Protein AF-A0A6P2FUC0-F1 (afdb_monomer)

Mean predicted aligned error: 5.75 Å

Foldseek 3Di:
DDDDPVLLQDLVSLQVVQVVDVVLFVQLQVVCCPPLQPPPPDRRDGSVSSCVRQNSVLSVLLSLLLVLLVVFDADPVCVLLSVLSSQLLSQLLQLLVLLQVLADPQLHDPDNVLLSLLSRLQCSLLSNCNSVVDFLSPVVSVVCSVLVALQDLVDPRCLVSLLVSLVVCVVVVHDNLNSVLSNCSSVVVVCVVPHHSSSLSSNLSRVLSRCLSPVPPVVCCDPPNVVRRSSVSCVVVVHDSNVSGDHD

Radius of gyration: 17.75 Å; Cα contacts (8 Å, |Δi|>4): 316; chains: 1; bounding box: 45×43×41 Å

Solvent-accessible surface area (backbone atoms only — not comparable to full-atom values): 13490 Å² total; per-residue (Å²): 138,81,81,51,77,71,49,68,70,31,57,65,50,49,44,58,56,37,68,74,35,69,66,54,39,51,50,49,26,52,55,36,53,31,81,94,57,47,80,78,88,68,83,50,86,38,62,68,51,20,34,68,71,64,29,53,68,58,49,49,50,50,49,49,31,51,50,64,56,65,77,46,70,62,58,79,91,46,46,66,60,51,54,48,49,36,46,49,35,38,28,28,41,51,14,22,60,56,44,48,87,52,40,50,86,93,39,51,60,86,52,70,64,58,37,46,49,43,38,48,41,42,56,44,16,47,51,48,39,44,46,67,70,44,80,60,38,41,67,49,48,53,49,33,63,73,71,57,58,44,64,55,88,87,40,81,57,39,39,72,23,22,48,41,15,18,55,50,38,53,75,68,71,49,63,68,68,48,26,51,44,27,46,35,49,44,42,36,89,83,30,61,94,75,54,51,37,46,47,52,33,39,53,46,20,20,48,42,46,24,23,68,67,72,63,36,75,69,53,50,69,33,86,72,46,43,76,34,70,58,52,40,37,28,55,77,70,70,44,64,66,70,77,43,52,44,85,129

Sequence (248 aa):
MGLTSTERTNPRTFELLTLKDPAAVARLISLSNAAGYHRSGNSVKSVRDAVRVIGTRASYDALLAIFTLDLVTFPTHLQPLRNFLTRHIFSVLATARRIAPYASPEHVVADQTHLAFVAIVDKLGIALAMGRMHGATMPAMMAVASDSRHWLHGMPEFDEAFELSAQVARSWDMSEEVPQDLEHLARWAEHMPVMSSACHHVLAAEALLDAKKGMGNDALLEAPFRDWPVIQNLFTRGVDPMSLVADW

Nearest PDB structures (foldseek):
  5cwi-assembly1_A  TM=2.870E-01  e=2.560E+00  synthetic construct

Structure (mmCIF, N/CA/C/O backbone):
data_AF-A0A6P2FUC0-F1
#
_entry.id   AF-A0A6P2FUC0-F1
#
loop_
_atom_site.group_PDB
_atom_site.id
_atom_site.type_symbol
_atom_site.label_atom_id
_atom_site.label_alt_id
_atom_site.label_comp_id
_atom_site.label_asym_id
_atom_site.label_entity_id
_atom_site.label_seq_id
_atom_site.pdbx_PDB_ins_code
_atom_site.Cartn_x
_atom_site.Cartn_y
_atom_site.Cartn_z
_atom_site.occupancy
_atom_site.B_iso_or_equiv
_atom_site.auth_seq_id
_atom_site.auth_comp_id
_atom_site.auth_asym_id
_atom_site.auth_atom_id
_atom_site.pdbx_PDB_model_num
ATOM 1 N N . MET A 1 1 ? -26.814 -3.086 -11.108 1.00 42.62 1 MET A N 1
ATOM 2 C CA . MET A 1 1 ? -27.067 -2.222 -9.933 1.00 42.62 1 MET A CA 1
ATOM 3 C C . MET A 1 1 ? -25.852 -2.293 -9.030 1.00 42.62 1 MET A C 1
ATOM 5 O O . MET A 1 1 ? -25.499 -3.392 -8.621 1.00 42.62 1 MET A O 1
ATOM 9 N N . GLY A 1 2 ? -25.176 -1.167 -8.802 1.00 56.06 2 GLY A N 1
ATOM 10 C CA . GLY A 1 2 ? -24.046 -1.082 -7.873 1.00 56.06 2 GLY A CA 1
ATOM 11 C C . GLY A 1 2 ? -24.510 -0.752 -6.453 1.00 56.06 2 GLY A C 1
ATOM 12 O O . GLY A 1 2 ? -25.591 -0.199 -6.276 1.00 56.06 2 GLY A O 1
ATOM 13 N N . LEU A 1 3 ? -23.689 -1.085 -5.456 1.00 67.25 3 LEU A N 1
ATOM 14 C CA . LEU A 1 3 ? -23.920 -0.702 -4.060 1.00 67.25 3 LEU A CA 1
ATOM 15 C C . LEU A 1 3 ? -23.708 0.804 -3.876 1.00 67.25 3 LEU A C 1
ATOM 17 O O . LEU A 1 3 ? -22.730 1.358 -4.400 1.00 67.25 3 LEU A O 1
ATOM 21 N N . THR A 1 4 ? -24.569 1.435 -3.079 1.00 73.25 4 THR A N 1
ATOM 22 C CA . THR A 1 4 ? -24.396 2.820 -2.612 1.00 73.25 4 THR A CA 1
ATOM 23 C C . THR A 1 4 ? -23.192 2.945 -1.664 1.00 73.25 4 THR A C 1
ATOM 25 O O . THR A 1 4 ? -22.716 1.954 -1.107 1.00 73.25 4 THR A O 1
ATOM 28 N N . SER A 1 5 ? -22.677 4.160 -1.447 1.00 61.91 5 SER A N 1
ATOM 29 C CA . SER A 1 5 ? -21.542 4.407 -0.534 1.00 61.91 5 SER A CA 1
ATOM 30 C C . SER A 1 5 ? -21.831 3.967 0.911 1.00 61.91 5 SER A C 1
ATOM 32 O O . SER A 1 5 ? -20.969 3.391 1.579 1.00 61.91 5 SER A O 1
ATOM 34 N N . THR A 1 6 ? -23.067 4.156 1.379 1.00 71.12 6 THR A N 1
ATOM 35 C CA . THR A 1 6 ? -23.524 3.711 2.704 1.00 71.12 6 THR A CA 1
ATOM 36 C C . THR A 1 6 ? -23.594 2.186 2.803 1.00 71.12 6 THR A C 1
ATOM 38 O O . THR A 1 6 ? -23.213 1.609 3.818 1.00 71.12 6 THR A O 1
ATOM 41 N N . GLU A 1 7 ? -24.021 1.499 1.743 1.00 73.75 7 GLU A N 1
ATOM 42 C CA . GLU A 1 7 ? -24.052 0.032 1.726 1.00 73.75 7 GLU A CA 1
ATOM 43 C C . GLU A 1 7 ? -22.651 -0.582 1.667 1.00 73.75 7 GLU A C 1
ATOM 45 O O . GLU A 1 7 ? -22.428 -1.617 2.291 1.00 73.75 7 GLU A O 1
ATOM 50 N N . ARG A 1 8 ? -21.696 0.059 0.978 1.00 66.00 8 ARG A N 1
ATOM 51 C CA . ARG A 1 8 ? -20.292 -0.398 0.905 1.00 66.00 8 ARG A CA 1
ATOM 52 C C . ARG A 1 8 ? -19.586 -0.376 2.259 1.00 66.00 8 ARG A C 1
ATOM 54 O O . ARG A 1 8 ? -18.691 -1.180 2.493 1.00 66.00 8 ARG A O 1
ATOM 61 N N . THR A 1 9 ? -19.991 0.527 3.149 1.00 69.38 9 THR A N 1
ATOM 62 C CA . THR A 1 9 ? -19.411 0.661 4.494 1.00 69.38 9 THR A CA 1
ATOM 63 C C . THR A 1 9 ? -20.190 -0.108 5.564 1.00 69.38 9 THR A C 1
ATOM 65 O O . THR A 1 9 ? -19.712 -0.246 6.691 1.00 69.38 9 THR A O 1
ATOM 68 N N . ASN A 1 10 ? -21.359 -0.665 5.225 1.00 82.06 10 ASN A N 1
ATOM 69 C CA . ASN A 1 10 ? -22.181 -1.429 6.155 1.00 82.06 10 ASN A CA 1
ATOM 70 C C . ASN A 1 10 ? -21.531 -2.798 6.471 1.00 82.06 10 ASN A C 1
ATOM 72 O O . ASN A 1 10 ? -21.389 -3.632 5.569 1.00 82.06 10 ASN A O 1
ATOM 76 N N . PRO A 1 11 ? -21.208 -3.093 7.750 1.00 83.62 11 PRO A N 1
ATOM 77 C CA . PRO A 1 11 ? -20.612 -4.370 8.154 1.00 83.62 11 PRO A CA 1
ATOM 78 C C . PRO A 1 11 ? -21.428 -5.594 7.728 1.00 83.62 11 PRO A C 1
ATOM 80 O O . PRO A 1 11 ? -20.861 -6.633 7.393 1.00 83.62 11 PRO A O 1
ATOM 83 N N . ARG A 1 12 ? -22.761 -5.477 7.713 1.00 86.69 12 ARG A N 1
ATOM 84 C CA . ARG A 1 12 ? -23.658 -6.567 7.324 1.00 86.69 12 ARG A CA 1
ATOM 85 C C . ARG A 1 12 ? -23.606 -6.833 5.824 1.00 86.69 12 ARG A C 1
ATOM 87 O O . ARG A 1 12 ? -23.629 -7.993 5.423 1.00 86.69 12 ARG A O 1
ATOM 94 N N . THR A 1 13 ? -23.512 -5.788 5.006 1.00 86.00 13 THR A N 1
ATOM 95 C CA . THR A 1 13 ? -23.338 -5.931 3.555 1.00 86.00 13 THR A CA 1
ATOM 96 C C . THR A 1 13 ? -22.003 -6.597 3.247 1.00 86.00 13 THR A C 1
ATOM 98 O O . THR A 1 13 ? -21.975 -7.568 2.496 1.00 86.00 13 THR A O 1
ATOM 101 N N . PHE A 1 14 ? -20.916 -6.149 3.884 1.00 86.19 14 PHE A N 1
ATOM 102 C CA . PHE A 1 14 ? -19.601 -6.783 3.753 1.00 86.19 14 PHE A CA 1
ATOM 103 C C . PHE A 1 14 ? -19.627 -8.266 4.154 1.00 86.19 14 PHE A C 1
ATOM 105 O O . PHE A 1 14 ? -19.129 -9.110 3.409 1.00 86.19 14 PHE A O 1
ATOM 112 N N . GLU A 1 15 ? -20.254 -8.600 5.288 1.00 88.81 15 GLU A N 1
ATOM 113 C CA . GLU A 1 15 ? -20.426 -9.989 5.733 1.00 88.81 15 GLU A CA 1
ATOM 114 C C . GLU A 1 15 ? -21.144 -10.824 4.661 1.00 88.81 15 GLU A C 1
ATOM 116 O O . GLU A 1 15 ? -20.651 -11.878 4.266 1.00 88.81 15 GLU A O 1
ATOM 121 N N . LEU A 1 16 ? -22.277 -10.336 4.147 1.00 89.12 16 LEU A N 1
ATOM 122 C CA . LEU A 1 16 ? -23.072 -11.038 3.135 1.00 89.12 16 LEU A CA 1
ATOM 123 C C . LEU A 1 16 ? -22.335 -11.209 1.803 1.00 89.12 16 LEU A C 1
ATOM 125 O O . LEU A 1 16 ? -22.506 -12.238 1.155 1.00 89.12 16 LEU A O 1
ATOM 129 N N . LEU A 1 17 ? -21.533 -10.227 1.386 1.00 86.12 17 LEU A N 1
ATOM 130 C CA . LEU A 1 17 ? -20.704 -10.334 0.183 1.00 86.12 17 LEU A CA 1
ATOM 131 C C . LEU A 1 17 ? -19.581 -11.350 0.378 1.00 86.12 17 LEU A C 1
ATOM 133 O O . LEU A 1 17 ? -19.393 -12.209 -0.476 1.00 86.12 17 LEU A O 1
ATOM 137 N N . THR A 1 18 ? -18.895 -11.296 1.521 1.00 88.38 18 THR A N 1
ATOM 138 C CA . THR A 1 18 ? -17.807 -12.227 1.853 1.00 88.38 18 THR A CA 1
ATOM 139 C C . THR A 1 18 ? -18.314 -13.667 1.879 1.00 88.38 18 THR A C 1
ATOM 141 O O . THR A 1 18 ? -17.666 -14.554 1.342 1.00 88.38 18 THR A O 1
ATOM 144 N N . LEU A 1 19 ? -19.512 -13.907 2.426 1.00 91.25 19 LEU A N 1
ATOM 145 C CA . LEU A 1 19 ? -20.125 -15.240 2.478 1.00 91.25 19 LEU A CA 1
ATOM 146 C C . LEU A 1 19 ? -20.409 -15.862 1.098 1.00 91.25 19 LEU A C 1
ATOM 148 O O . LEU A 1 19 ? -20.621 -17.071 1.028 1.00 91.25 19 LEU A O 1
ATOM 152 N N . LYS A 1 20 ? -20.413 -15.076 0.012 1.00 89.38 20 LYS A N 1
ATOM 153 C CA . LYS A 1 20 ? -20.557 -15.602 -1.356 1.00 89.38 20 LYS A CA 1
ATOM 154 C C . LYS A 1 20 ? -19.275 -16.237 -1.896 1.00 89.38 20 LYS A C 1
ATOM 156 O O . LYS A 1 20 ? -19.346 -16.944 -2.896 1.00 89.38 20 LYS A O 1
ATOM 161 N N . ASP A 1 21 ? -18.138 -16.006 -1.246 1.00 87.38 21 ASP A N 1
ATOM 162 C CA . ASP A 1 21 ? -16.840 -16.553 -1.628 1.00 87.38 21 ASP A CA 1
ATOM 163 C C . ASP A 1 21 ? -16.231 -17.345 -0.451 1.00 87.38 21 ASP A C 1
ATOM 165 O O . ASP A 1 21 ? -15.685 -16.763 0.493 1.00 87.38 21 ASP A O 1
ATOM 169 N N . PRO A 1 22 ? -16.287 -18.690 -0.488 1.00 88.00 22 PRO A N 1
ATOM 170 C CA . PRO A 1 22 ? -15.714 -19.538 0.555 1.00 88.00 22 PRO A CA 1
ATOM 171 C C . PRO A 1 22 ? -14.214 -19.313 0.794 1.00 88.00 22 PRO A C 1
ATOM 173 O O . PRO A 1 22 ? -13.752 -19.467 1.928 1.00 88.00 22 PRO A O 1
ATOM 176 N N . ALA A 1 23 ? -13.450 -18.929 -0.235 1.00 85.44 23 ALA A N 1
ATOM 177 C CA . ALA A 1 23 ? -12.032 -18.623 -0.081 1.00 85.44 23 ALA A CA 1
ATOM 178 C C . ALA A 1 23 ? -11.846 -17.316 0.703 1.00 85.44 23 ALA A C 1
ATOM 180 O O . ALA A 1 23 ? -11.027 -17.274 1.626 1.00 85.44 23 ALA A O 1
ATOM 181 N N . ALA A 1 24 ? -12.650 -16.286 0.411 1.00 87.00 24 ALA A N 1
ATOM 182 C CA . ALA A 1 24 ? -12.690 -15.043 1.189 1.00 87.00 24 ALA A CA 1
ATOM 183 C C . ALA A 1 24 ? -12.987 -15.313 2.669 1.00 87.00 24 ALA A C 1
ATOM 185 O O . ALA A 1 24 ? -12.283 -14.821 3.553 1.00 87.00 24 ALA A O 1
ATOM 186 N N . VAL A 1 25 ? -14.002 -16.145 2.936 1.00 89.88 25 VAL A N 1
ATOM 187 C CA . VAL A 1 25 ? -14.393 -16.549 4.294 1.00 89.88 25 VAL A CA 1
ATOM 188 C C . VAL A 1 25 ? -13.226 -17.213 5.019 1.00 89.88 25 VAL A C 1
ATOM 190 O O . VAL A 1 25 ? -12.865 -16.787 6.118 1.00 89.88 25 VAL A O 1
ATOM 193 N N . ALA A 1 26 ? -12.615 -18.230 4.407 1.00 88.00 26 ALA A N 1
ATOM 194 C CA . ALA A 1 26 ? -11.514 -18.974 5.013 1.00 88.00 26 ALA A CA 1
ATOM 195 C C . ALA A 1 26 ? -10.309 -18.071 5.315 1.00 88.00 26 ALA A C 1
ATOM 197 O O . ALA A 1 26 ? -9.734 -18.149 6.402 1.00 88.00 26 ALA A O 1
ATOM 198 N N . ARG A 1 27 ? -9.961 -17.171 4.389 1.00 86.56 27 ARG A N 1
ATOM 199 C CA . ARG A 1 27 ? -8.851 -16.219 4.545 1.00 86.56 27 ARG A CA 1
ATOM 200 C C . ARG A 1 27 ? -9.106 -15.217 5.653 1.00 86.56 27 ARG A C 1
ATOM 202 O O . ARG A 1 27 ? -8.234 -15.008 6.489 1.00 86.56 27 ARG A O 1
ATOM 209 N N . LEU A 1 28 ? -10.302 -14.640 5.698 1.00 88.69 28 LEU A N 1
ATOM 210 C CA . LEU A 1 28 ? -10.652 -13.667 6.722 1.00 88.69 28 LEU A CA 1
ATOM 211 C C . LEU A 1 28 ? -10.670 -14.306 8.120 1.00 88.69 28 LEU A C 1
ATOM 213 O O . LEU A 1 28 ? -10.158 -13.721 9.077 1.00 88.69 28 LEU A O 1
ATOM 217 N N . ILE A 1 29 ? -11.192 -15.530 8.242 1.00 90.38 29 ILE A N 1
ATOM 218 C CA . ILE A 1 29 ? -11.143 -16.295 9.496 1.00 90.38 29 ILE A CA 1
ATOM 219 C C . ILE A 1 29 ? -9.694 -16.631 9.870 1.00 90.38 29 ILE A C 1
ATOM 221 O O . ILE A 1 29 ? -9.307 -16.450 11.025 1.00 90.38 29 ILE A O 1
ATOM 225 N N . SER A 1 30 ? -8.882 -17.094 8.917 1.00 86.94 30 SER A N 1
ATOM 226 C CA . SER A 1 30 ? -7.469 -17.415 9.149 1.00 86.94 30 SER A CA 1
ATOM 227 C C . SER A 1 30 ? -6.686 -16.192 9.626 1.00 86.94 30 SER A C 1
ATOM 229 O O . SER A 1 30 ? -6.005 -16.278 10.645 1.00 86.94 30 SER A O 1
ATOM 231 N N . LEU A 1 31 ? -6.860 -15.043 8.969 1.00 84.19 31 LEU A N 1
ATOM 232 C CA . LEU A 1 31 ? -6.244 -13.777 9.361 1.00 84.19 31 LEU A CA 1
ATOM 233 C C . LEU A 1 31 ? -6.669 -13.350 10.771 1.00 84.19 31 LEU A C 1
ATOM 235 O O . LEU A 1 31 ? -5.835 -12.949 11.574 1.00 84.19 31 LEU A O 1
ATOM 239 N N . SER A 1 32 ? -7.951 -13.496 11.106 1.00 86.31 32 SER A N 1
ATOM 240 C CA . SER A 1 32 ? -8.476 -13.128 12.432 1.00 86.31 32 SER A CA 1
ATOM 241 C C . SER A 1 32 ? -7.931 -13.986 13.569 1.00 86.31 32 SER A C 1
ATOM 243 O O . SER A 1 32 ? -7.908 -13.547 14.717 1.00 86.31 32 SER A O 1
ATOM 245 N N . ASN A 1 33 ? -7.508 -15.210 13.258 1.00 85.38 33 ASN A N 1
ATOM 246 C CA . ASN A 1 33 ? -6.853 -16.107 14.204 1.00 85.38 33 ASN A CA 1
ATOM 247 C C . ASN A 1 33 ? -5.319 -15.968 14.190 1.00 85.38 33 ASN A C 1
ATOM 249 O O . ASN A 1 33 ? -4.654 -16.627 14.986 1.00 85.38 33 ASN A O 1
ATOM 253 N N . ALA A 1 34 ? -4.739 -15.139 13.316 1.00 79.06 34 ALA A N 1
ATOM 254 C CA . ALA A 1 34 ? -3.304 -14.889 13.320 1.00 79.06 34 ALA A CA 1
ATOM 255 C C . ALA A 1 34 ? -2.888 -14.120 14.586 1.00 79.06 34 ALA A C 1
ATOM 257 O O . ALA A 1 34 ? -3.665 -13.337 15.142 1.00 79.06 34 ALA A O 1
ATOM 258 N N . ALA A 1 35 ? -1.638 -14.310 15.017 1.00 67.00 35 ALA A N 1
ATOM 259 C CA . ALA A 1 35 ? -1.110 -13.776 16.277 1.00 67.00 35 ALA A CA 1
ATOM 260 C C . ALA A 1 35 ? -1.293 -12.251 16.445 1.00 67.00 35 ALA A C 1
ATOM 262 O O . ALA A 1 35 ? -1.449 -11.770 17.565 1.00 67.00 35 ALA A O 1
ATOM 263 N N . GLY A 1 36 ? -1.340 -11.489 15.346 1.00 66.25 36 GLY A N 1
ATOM 264 C CA . GLY A 1 36 ? -1.565 -10.039 15.378 1.00 66.25 36 GLY A CA 1
ATOM 265 C C . GLY A 1 36 ? -2.977 -9.610 15.810 1.00 66.25 36 GLY A C 1
ATOM 266 O O . GLY A 1 36 ? -3.137 -8.523 16.368 1.00 66.25 36 GLY A O 1
ATOM 267 N N . TYR A 1 37 ? -3.991 -10.459 15.611 1.00 68.25 37 TYR A N 1
ATOM 268 C CA . TYR A 1 37 ? -5.401 -10.167 15.916 1.00 68.25 37 TYR A CA 1
ATOM 269 C C . TYR A 1 37 ? -5.976 -11.033 17.044 1.00 68.25 37 TYR A C 1
ATOM 271 O O . TYR A 1 37 ? -6.904 -10.621 17.747 1.00 68.25 37 TYR A O 1
ATOM 279 N N . HIS A 1 38 ? -5.418 -12.224 17.257 1.00 68.88 38 HIS A N 1
ATOM 280 C CA . HIS A 1 38 ? -5.919 -13.186 18.231 1.00 68.88 38 HIS A CA 1
ATOM 281 C C . HIS A 1 38 ? -5.401 -12.890 19.646 1.00 68.88 38 HIS A C 1
ATOM 283 O O . HIS A 1 38 ? -4.398 -13.436 20.090 1.00 68.88 38 HIS A O 1
ATOM 289 N N . ARG A 1 39 ? -6.084 -11.990 20.369 1.00 64.06 39 ARG A N 1
ATOM 290 C CA . ARG A 1 39 ? -5.731 -11.625 21.762 1.00 64.06 39 ARG A CA 1
ATOM 291 C C . ARG A 1 39 ? -6.633 -12.244 22.833 1.00 64.06 39 ARG A C 1
ATOM 293 O O . ARG A 1 39 ? -6.301 -12.192 24.010 1.00 64.06 39 ARG A O 1
ATOM 300 N N . SER A 1 40 ? -7.783 -12.800 22.450 1.00 64.75 40 SER A N 1
ATOM 301 C CA . SER A 1 40 ? -8.860 -13.174 23.382 1.00 64.75 40 SER A CA 1
ATOM 302 C C . SER A 1 40 ? -8.901 -14.659 23.764 1.00 64.75 40 SER A C 1
ATOM 304 O O . SER A 1 40 ? -9.810 -15.066 24.483 1.00 64.75 40 SER A O 1
AT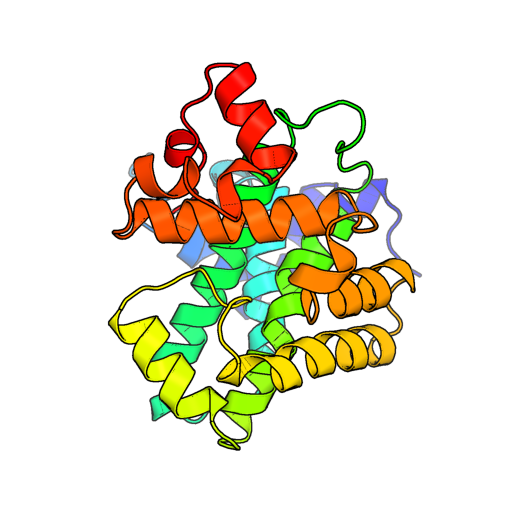OM 306 N N . GLY A 1 41 ? -7.975 -15.489 23.263 1.00 65.38 41 GLY A N 1
ATOM 307 C CA . GLY A 1 41 ? -7.940 -16.941 23.511 1.00 65.38 41 GLY A CA 1
ATOM 308 C C . GLY A 1 41 ? -9.069 -17.745 22.841 1.00 65.38 41 GLY A C 1
ATOM 309 O O . GLY A 1 41 ? -8.946 -18.955 22.671 1.00 65.38 41 GLY A O 1
ATOM 310 N N . ASN A 1 42 ? -10.138 -17.088 22.383 1.00 75.69 42 ASN A N 1
ATOM 311 C CA . ASN A 1 42 ? -11.263 -17.717 21.696 1.00 75.69 42 ASN A CA 1
ATOM 312 C C . ASN A 1 42 ? -11.035 -17.730 20.186 1.00 75.69 42 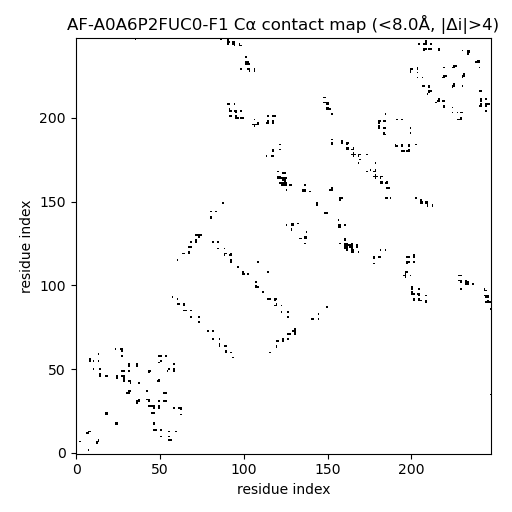ASN A C 1
ATOM 314 O O . ASN A 1 42 ? -10.873 -16.677 19.574 1.00 75.69 42 ASN A O 1
ATOM 318 N N . SER A 1 43 ? -11.011 -18.913 19.571 1.00 84.75 43 SER A N 1
ATOM 319 C CA . SER A 1 43 ? -10.854 -19.031 18.116 1.00 84.75 43 SER A CA 1
ATOM 320 C C . SER A 1 43 ? -12.044 -18.406 17.378 1.00 84.75 43 SER A C 1
ATOM 322 O O . SER A 1 43 ? -13.203 -18.704 17.677 1.00 84.75 43 SER A O 1
ATOM 324 N N . VAL A 1 44 ? -11.743 -17.548 16.403 1.00 89.19 44 VAL A N 1
ATOM 325 C CA . VAL A 1 44 ? -12.711 -16.930 15.492 1.00 89.19 44 VAL A CA 1
ATOM 326 C C . VAL A 1 44 ? -13.195 -17.987 14.501 1.00 89.19 44 VAL A C 1
ATOM 328 O O . VAL A 1 44 ? -12.377 -18.628 13.845 1.00 89.19 44 VAL A O 1
ATOM 331 N N . LYS A 1 45 ? -14.517 -18.174 14.377 1.00 91.69 45 LYS A N 1
ATOM 332 C CA . LYS A 1 45 ? -15.122 -19.232 13.536 1.00 91.69 45 LYS A CA 1
ATOM 333 C C . LYS A 1 45 ? -16.105 -18.723 12.484 1.00 91.69 45 LYS A C 1
ATOM 335 O O . LYS A 1 45 ? -16.639 -19.515 11.714 1.00 91.69 45 LYS A O 1
ATOM 340 N N . SER A 1 46 ? -16.376 -17.422 12.455 1.00 91.88 46 SER A N 1
ATOM 341 C CA . SER A 1 46 ? -17.341 -16.829 11.533 1.00 91.88 46 SER A CA 1
ATOM 342 C C . SER A 1 46 ? -16.839 -15.499 10.977 1.00 91.88 46 SER A C 1
ATOM 344 O O . SER A 1 46 ? -16.037 -14.815 11.613 1.00 91.88 46 SER A O 1
ATOM 346 N N . VAL A 1 47 ? -17.354 -15.104 9.807 1.00 90.12 47 VAL A N 1
ATOM 347 C CA . VAL A 1 47 ? -17.097 -13.779 9.211 1.00 90.12 47 VAL A CA 1
ATOM 348 C C . VAL A 1 47 ? -17.533 -12.664 10.160 1.00 90.12 47 VAL A C 1
ATOM 350 O O . VAL A 1 47 ? -16.845 -11.661 10.298 1.00 90.12 47 VAL A O 1
ATOM 353 N N . ARG A 1 48 ? -18.654 -12.848 10.864 1.00 90.81 48 ARG A N 1
ATOM 354 C CA . ARG A 1 48 ? -19.141 -11.878 11.846 1.00 90.81 48 ARG A CA 1
ATOM 355 C C . ARG A 1 48 ? -18.152 -11.680 12.992 1.00 90.81 48 ARG A C 1
ATOM 357 O O . ARG A 1 48 ? -17.896 -10.543 13.378 1.00 90.81 48 ARG A O 1
ATOM 364 N N . ASP A 1 49 ? -17.612 -12.766 13.534 1.00 89.69 49 ASP A N 1
ATOM 365 C CA . ASP A 1 49 ? -16.628 -12.695 14.617 1.00 89.69 49 ASP A CA 1
ATOM 366 C C . ASP A 1 49 ? -15.315 -12.088 14.118 1.00 89.69 49 ASP A C 1
ATOM 368 O O . ASP A 1 49 ? -14.746 -11.233 14.790 1.00 89.69 49 ASP A O 1
ATOM 372 N N . ALA A 1 50 ? -14.892 -12.441 12.903 1.00 89.00 50 ALA A N 1
ATOM 373 C CA . ALA A 1 50 ? -13.733 -11.845 12.247 1.00 89.00 50 ALA A CA 1
ATOM 374 C C . ALA A 1 50 ? -13.875 -10.324 12.093 1.00 89.00 50 ALA A C 1
ATOM 376 O O . ALA A 1 50 ? -13.009 -9.567 12.527 1.00 89.00 50 ALA A O 1
ATOM 377 N N . VAL A 1 51 ? -15.011 -9.861 11.566 1.00 88.62 51 VAL A N 1
ATOM 378 C CA . VAL A 1 51 ? -15.321 -8.431 11.416 1.00 88.62 51 VAL A CA 1
ATOM 379 C C . VAL A 1 51 ? -15.381 -7.719 12.768 1.00 88.62 51 VAL A C 1
ATOM 381 O O . VAL A 1 51 ? -14.999 -6.556 12.850 1.00 88.62 51 VAL A O 1
ATOM 384 N N . ARG A 1 52 ? -15.819 -8.386 13.842 1.00 86.88 52 ARG A N 1
ATOM 385 C CA . ARG A 1 52 ? -15.795 -7.814 15.201 1.00 86.88 52 ARG A CA 1
ATOM 386 C C . ARG A 1 52 ? -14.383 -7.682 15.767 1.00 86.88 52 ARG A C 1
ATOM 388 O O . ARG A 1 52 ? -14.121 -6.714 16.470 1.00 86.88 52 ARG A O 1
ATOM 395 N N . VAL A 1 53 ? -13.507 -8.645 15.487 1.00 85.75 53 VAL A N 1
ATOM 396 C CA . VAL A 1 53 ? -12.122 -8.659 15.984 1.00 85.75 53 VAL A CA 1
ATOM 397 C C . VAL A 1 53 ? -11.241 -7.683 15.204 1.00 85.75 53 VAL A C 1
ATOM 399 O O . VAL A 1 53 ? -10.517 -6.896 15.806 1.00 85.75 53 VAL A O 1
ATOM 402 N N . ILE A 1 54 ? -11.309 -7.723 13.873 1.00 82.75 54 ILE A N 1
ATOM 403 C CA . ILE A 1 54 ? -10.447 -6.935 12.981 1.00 82.75 54 ILE A CA 1
ATOM 404 C C . ILE A 1 54 ? -11.058 -5.559 12.666 1.00 82.75 54 ILE A C 1
ATOM 406 O O . ILE A 1 54 ? -10.341 -4.577 12.478 1.00 82.75 54 ILE A O 1
ATOM 410 N N . GLY A 1 55 ? -12.387 -5.478 12.584 1.00 84.38 55 GLY A N 1
ATOM 411 C CA . GLY A 1 55 ? -13.117 -4.349 12.010 1.00 84.38 55 GLY A CA 1
ATOM 412 C C . GLY A 1 55 ? -13.398 -4.538 10.515 1.00 84.38 55 GLY A C 1
ATOM 413 O O . GLY A 1 55 ? -12.579 -5.081 9.769 1.00 84.38 55 GLY A O 1
ATOM 414 N N . THR A 1 56 ? -14.553 -4.052 10.043 1.00 83.94 56 THR A N 1
ATOM 415 C CA . THR A 1 56 ? -15.003 -4.175 8.637 1.00 83.94 56 THR A CA 1
ATOM 416 C C . THR A 1 56 ? -13.976 -3.640 7.649 1.00 83.94 56 THR A C 1
ATOM 418 O O . THR A 1 56 ? -13.698 -4.249 6.624 1.00 83.94 56 THR A O 1
ATOM 421 N N . ARG A 1 57 ? -13.390 -2.488 7.974 1.00 81.00 57 ARG A N 1
ATOM 422 C CA . ARG A 1 57 ? -12.517 -1.752 7.070 1.00 81.00 57 ARG A CA 1
ATOM 423 C C . ARG A 1 57 ? -11.159 -2.435 6.872 1.00 81.00 57 ARG A C 1
ATOM 425 O O . ARG A 1 57 ? -10.726 -2.579 5.738 1.00 81.00 57 ARG A O 1
ATOM 432 N N . ALA A 1 58 ? -10.532 -2.916 7.944 1.00 78.94 58 ALA A N 1
ATOM 433 C CA . ALA A 1 58 ? -9.302 -3.703 7.837 1.00 78.94 58 ALA A CA 1
ATOM 434 C C . ALA A 1 58 ? -9.558 -5.096 7.229 1.00 78.94 58 ALA A C 1
ATOM 436 O O . ALA A 1 58 ? -8.722 -5.605 6.489 1.00 78.94 58 ALA A O 1
ATOM 437 N N . SER A 1 59 ? -10.743 -5.679 7.458 1.00 84.38 59 SER A N 1
ATOM 438 C CA . SER A 1 59 ? -11.161 -6.917 6.782 1.00 84.38 59 SER A CA 1
ATOM 439 C C . SER A 1 59 ? -11.259 -6.728 5.263 1.00 84.38 59 SER A C 1
ATOM 441 O O . SER A 1 59 ? -10.808 -7.581 4.503 1.00 84.38 59 SER A O 1
ATOM 443 N N . TYR A 1 60 ? -11.822 -5.601 4.821 1.00 83.62 60 TYR A N 1
ATOM 444 C CA . TYR A 1 60 ? -11.926 -5.249 3.406 1.00 83.62 60 TYR A CA 1
ATOM 445 C C . TYR A 1 60 ? -10.550 -5.058 2.759 1.00 83.62 60 TYR A C 1
ATOM 447 O O . TYR A 1 60 ? -10.287 -5.650 1.718 1.00 83.62 60 TYR A O 1
ATOM 455 N N . ASP A 1 61 ? -9.654 -4.309 3.405 1.00 81.06 61 ASP A N 1
ATOM 456 C CA . ASP A 1 61 ? -8.284 -4.103 2.918 1.00 81.06 61 ASP A CA 1
ATOM 457 C C . ASP A 1 61 ? -7.523 -5.414 2.742 1.00 81.06 61 ASP A C 1
ATOM 459 O O . ASP A 1 61 ? -6.875 -5.622 1.720 1.00 81.06 61 ASP A O 1
ATOM 463 N N . ALA A 1 62 ? -7.602 -6.299 3.740 1.00 79.69 62 ALA A N 1
ATOM 464 C CA . ALA A 1 62 ? -6.905 -7.573 3.701 1.00 79.69 62 ALA A CA 1
ATOM 465 C C . ALA A 1 62 ? -7.413 -8.448 2.554 1.00 79.69 62 ALA A C 1
ATOM 467 O O . ALA A 1 62 ? -6.619 -9.044 1.828 1.00 79.69 62 ALA A O 1
ATOM 468 N N . LEU A 1 63 ? -8.736 -8.502 2.364 1.00 84.31 63 LEU A N 1
ATOM 469 C CA . LEU A 1 63 ? -9.322 -9.227 1.243 1.00 84.31 63 LEU A CA 1
ATOM 470 C C . LEU A 1 63 ? -8.900 -8.619 -0.093 1.00 84.31 63 LEU A C 1
ATOM 472 O O . LEU A 1 63 ? -8.481 -9.372 -0.966 1.00 84.31 63 LEU A O 1
ATOM 476 N N . LEU A 1 64 ? -8.945 -7.292 -0.247 1.00 82.12 64 LEU A N 1
ATOM 477 C CA . LEU A 1 64 ? -8.480 -6.645 -1.473 1.00 82.12 64 LEU A CA 1
ATOM 478 C C . LEU A 1 64 ? -7.004 -6.950 -1.751 1.00 82.12 64 LEU A C 1
ATOM 480 O O . LEU A 1 64 ? -6.683 -7.356 -2.860 1.00 82.12 64 LEU A O 1
ATOM 484 N N . ALA A 1 65 ? -6.117 -6.829 -0.760 1.00 80.38 65 ALA A N 1
ATOM 485 C CA . ALA A 1 65 ? -4.695 -7.131 -0.931 1.00 80.38 65 ALA A CA 1
ATOM 486 C C . ALA A 1 65 ? -4.464 -8.586 -1.379 1.00 80.38 65 ALA A C 1
ATOM 488 O O . ALA A 1 65 ? -3.676 -8.840 -2.290 1.00 80.38 65 ALA A O 1
ATOM 489 N N . ILE A 1 66 ? -5.182 -9.546 -0.780 1.00 81.50 66 ILE A N 1
ATOM 490 C CA . ILE A 1 66 ? -5.078 -10.963 -1.154 1.00 81.50 66 ILE A CA 1
ATOM 491 C C . ILE A 1 66 ? -5.621 -11.204 -2.568 1.00 81.50 66 ILE A C 1
ATOM 493 O O . ILE A 1 66 ? -4.963 -11.873 -3.367 1.00 81.50 66 ILE A O 1
ATOM 497 N N . PHE A 1 67 ? -6.799 -10.661 -2.884 1.00 82.62 67 PHE A N 1
ATOM 498 C CA . PHE A 1 67 ? -7.443 -10.872 -4.179 1.00 82.62 67 PHE A CA 1
ATOM 499 C C . PHE A 1 67 ? -6.674 -10.239 -5.325 1.00 82.62 67 PHE A C 1
ATOM 501 O O . PHE A 1 67 ? -6.535 -10.869 -6.368 1.00 82.62 67 PHE A O 1
ATOM 508 N N . THR A 1 68 ? -6.118 -9.046 -5.125 1.00 82.81 68 THR A N 1
ATOM 509 C CA . THR A 1 68 ? -5.310 -8.372 -6.142 1.00 82.81 68 THR A CA 1
ATOM 510 C C . THR A 1 68 ? -4.154 -9.257 -6.613 1.00 82.81 68 THR A C 1
ATOM 512 O O . THR A 1 68 ? -3.897 -9.333 -7.812 1.00 82.81 68 THR A O 1
ATOM 515 N N . LEU A 1 69 ? -3.513 -10.012 -5.709 1.00 84.88 69 LEU A N 1
ATOM 516 C CA . LEU A 1 69 ? -2.442 -10.944 -6.086 1.00 84.88 69 LEU A CA 1
ATOM 517 C C . LEU A 1 69 ? -2.926 -12.336 -6.518 1.00 84.88 69 LEU A C 1
ATOM 519 O O . LEU A 1 69 ? -2.134 -13.086 -7.084 1.00 84.88 69 LEU A O 1
ATOM 523 N N . ASP A 1 70 ? -4.182 -12.716 -6.263 1.00 84.38 70 ASP A N 1
ATOM 524 C CA . ASP A 1 70 ? -4.781 -13.938 -6.835 1.00 84.38 70 ASP A CA 1
ATOM 525 C C . ASP A 1 70 ? -5.037 -13.807 -8.346 1.00 84.38 70 ASP A C 1
ATOM 527 O O . ASP A 1 70 ? -5.135 -14.818 -9.039 1.00 84.38 70 ASP A O 1
ATOM 531 N N . LEU A 1 71 ? -5.126 -12.579 -8.870 1.00 80.94 71 LEU A N 1
ATOM 532 C CA . LEU A 1 71 ? -5.307 -12.327 -10.306 1.00 80.94 71 LEU A CA 1
ATOM 533 C C . LEU A 1 71 ? -4.087 -12.740 -11.140 1.00 80.94 71 LEU A C 1
ATOM 535 O O . LEU A 1 71 ? -4.187 -12.888 -12.358 1.00 80.94 71 LEU A O 1
ATOM 539 N N . VAL A 1 72 ? -2.937 -12.936 -10.494 1.00 85.44 72 VAL A N 1
ATOM 540 C CA . VAL A 1 72 ? -1.690 -13.334 -11.140 1.00 85.44 72 VAL A CA 1
ATOM 541 C C . VAL A 1 72 ? -1.385 -14.787 -10.795 1.00 85.44 72 VAL A C 1
ATOM 543 O O . VAL A 1 72 ? -1.342 -15.182 -9.631 1.00 85.44 72 VAL A O 1
ATOM 546 N N . THR A 1 73 ? -1.143 -15.606 -11.818 1.00 86.38 73 THR A N 1
ATOM 547 C CA . THR A 1 73 ? -0.717 -16.994 -11.606 1.00 86.38 73 THR A CA 1
ATOM 548 C C . THR A 1 73 ? 0.766 -17.025 -11.252 1.00 86.38 73 THR A C 1
ATOM 550 O O . THR A 1 73 ? 1.605 -16.642 -12.063 1.00 86.38 73 THR A O 1
ATOM 553 N N . PHE A 1 74 ? 1.088 -17.512 -10.053 1.00 86.50 74 PHE A N 1
ATOM 554 C CA . PHE A 1 74 ? 2.465 -17.698 -9.600 1.00 86.50 74 PHE A CA 1
ATOM 555 C C . PHE A 1 74 ? 2.865 -19.178 -9.626 1.00 86.50 74 PHE A C 1
ATOM 557 O O . PHE A 1 74 ? 2.161 -20.005 -9.033 1.00 86.50 74 PHE A O 1
ATOM 564 N N . PRO A 1 75 ? 4.023 -19.526 -10.218 1.00 86.81 75 PRO A N 1
ATOM 565 C CA . PRO A 1 75 ? 4.648 -20.829 -10.024 1.00 86.81 75 PRO A CA 1
ATOM 566 C C . PRO A 1 75 ? 4.798 -21.177 -8.536 1.00 86.81 75 PRO A C 1
ATOM 568 O O . PRO A 1 75 ? 5.063 -20.303 -7.710 1.00 86.81 75 PRO A O 1
ATOM 571 N N . THR A 1 76 ? 4.692 -22.463 -8.181 1.00 88.31 76 THR A N 1
ATOM 572 C CA . THR A 1 76 ? 4.737 -22.925 -6.777 1.00 88.31 76 THR A CA 1
ATOM 573 C C . THR A 1 76 ? 5.979 -22.442 -6.024 1.00 88.31 76 THR A C 1
ATOM 575 O O . THR A 1 76 ? 5.887 -22.057 -4.862 1.00 88.31 76 THR A O 1
ATOM 578 N N . HIS A 1 77 ? 7.135 -22.402 -6.691 1.00 85.75 77 HIS A N 1
ATOM 579 C CA . HIS A 1 77 ? 8.391 -21.955 -6.088 1.00 85.75 77 HIS A CA 1
ATOM 580 C C . HIS A 1 77 ? 8.432 -20.441 -5.792 1.00 85.75 77 HIS A C 1
ATOM 582 O O . HIS A 1 77 ? 9.250 -20.015 -4.984 1.00 85.75 77 HIS A O 1
ATOM 588 N N . LEU A 1 78 ? 7.535 -19.638 -6.382 1.00 89.25 78 LEU A N 1
ATOM 589 C CA . LEU A 1 78 ? 7.410 -18.192 -6.135 1.00 89.25 78 LEU A CA 1
ATOM 590 C C . LEU A 1 78 ? 6.296 -17.839 -5.137 1.00 89.25 78 LEU A C 1
ATOM 592 O O . LEU A 1 78 ? 6.110 -16.667 -4.809 1.00 89.25 78 LEU A O 1
ATOM 596 N N . GLN A 1 79 ? 5.570 -18.827 -4.603 1.00 88.88 79 GLN A N 1
ATOM 597 C CA . GLN A 1 79 ? 4.539 -18.590 -3.584 1.00 88.88 79 GLN A CA 1
ATOM 598 C C . GLN A 1 79 ? 5.065 -17.855 -2.334 1.00 88.88 79 GLN A C 1
ATOM 600 O O . GLN A 1 79 ? 4.343 -17.000 -1.820 1.00 88.88 79 GLN A O 1
ATOM 605 N N . PRO A 1 80 ? 6.305 -18.088 -1.850 1.00 89.12 80 PRO A N 1
ATOM 606 C CA . PRO A 1 80 ? 6.861 -17.289 -0.758 1.00 89.12 80 PRO A CA 1
ATOM 607 C C . PRO A 1 80 ? 6.965 -15.793 -1.089 1.00 89.12 80 PRO A C 1
ATOM 609 O O . PRO A 1 80 ? 6.585 -14.973 -0.255 1.00 89.12 80 PRO A O 1
ATOM 612 N N . LEU A 1 81 ? 7.401 -15.435 -2.305 1.00 89.75 81 LEU A N 1
ATOM 613 C CA . LEU A 1 81 ? 7.496 -14.035 -2.747 1.00 89.75 81 LEU A CA 1
ATOM 614 C C . LEU A 1 81 ? 6.120 -13.398 -2.894 1.00 89.75 81 LEU A C 1
ATOM 616 O O . LEU A 1 81 ? 5.908 -12.280 -2.434 1.00 89.75 81 LEU A O 1
ATOM 620 N N . ARG A 1 82 ? 5.157 -14.132 -3.459 1.00 90.62 82 ARG A N 1
ATOM 621 C CA . ARG A 1 82 ? 3.760 -13.695 -3.500 1.00 90.62 82 ARG A CA 1
ATOM 622 C C . ARG A 1 82 ? 3.239 -13.393 -2.091 1.00 90.62 82 ARG A C 1
ATOM 624 O O . ARG A 1 82 ? 2.678 -12.330 -1.863 1.00 90.62 82 ARG A O 1
ATOM 631 N N . ASN A 1 83 ? 3.457 -14.298 -1.135 1.00 88.44 83 ASN A N 1
ATOM 632 C CA . ASN A 1 83 ? 3.018 -14.121 0.252 1.00 88.44 83 ASN A CA 1
ATOM 633 C C . ASN A 1 83 ? 3.727 -12.959 0.959 1.00 88.44 83 ASN A C 1
ATOM 635 O O . ASN A 1 83 ? 3.134 -12.322 1.832 1.00 88.44 83 ASN A O 1
ATOM 639 N N . PHE A 1 84 ? 4.993 -12.706 0.625 1.00 90.00 84 PHE A N 1
ATOM 640 C CA . PHE A 1 84 ? 5.712 -11.521 1.079 1.00 90.00 84 PHE A CA 1
ATOM 641 C C . PHE A 1 84 ? 5.066 -10.255 0.510 1.00 90.00 84 PHE A C 1
ATOM 643 O O . PHE A 1 84 ? 4.703 -9.371 1.280 1.00 90.00 84 PHE A O 1
ATOM 650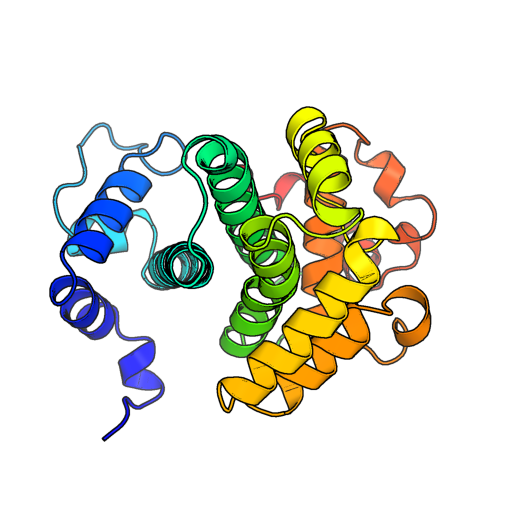 N N . LEU A 1 85 ? 4.826 -10.200 -0.804 1.00 91.31 85 LEU A N 1
ATOM 651 C CA . LEU A 1 85 ? 4.237 -9.032 -1.456 1.00 91.31 85 LEU A CA 1
ATOM 652 C C . LEU A 1 85 ? 2.813 -8.742 -0.957 1.00 91.31 85 LEU A C 1
ATOM 654 O O . LEU A 1 85 ? 2.489 -7.589 -0.692 1.00 91.31 85 LEU A O 1
ATOM 658 N N . THR A 1 86 ? 1.983 -9.771 -0.738 1.00 89.81 86 THR A N 1
ATOM 659 C CA . THR A 1 86 ? 0.649 -9.606 -0.128 1.00 89.81 86 THR A CA 1
ATOM 660 C C . THR A 1 86 ? 0.749 -8.934 1.239 1.00 89.81 86 THR A C 1
ATOM 662 O O . THR A 1 86 ? 0.011 -7.990 1.525 1.00 89.81 86 THR A O 1
ATOM 665 N N . ARG A 1 87 ? 1.657 -9.422 2.097 1.00 88.06 87 ARG A N 1
ATOM 666 C CA . ARG A 1 87 ? 1.872 -8.854 3.434 1.00 88.06 87 ARG A CA 1
ATOM 667 C C . ARG A 1 87 ? 2.396 -7.434 3.343 1.00 88.06 87 ARG A C 1
ATOM 669 O O . ARG A 1 87 ? 1.854 -6.566 4.009 1.00 88.06 87 ARG A O 1
ATOM 676 N N . HIS A 1 88 ? 3.363 -7.190 2.466 1.00 91.62 88 HIS A N 1
ATOM 677 C CA . HIS A 1 88 ? 3.908 -5.867 2.207 1.00 91.62 88 HIS A CA 1
ATOM 678 C C . HIS A 1 88 ? 2.806 -4.861 1.821 1.00 91.62 88 HIS A C 1
ATOM 680 O O . HIS A 1 88 ? 2.670 -3.836 2.485 1.00 91.62 88 HIS A O 1
ATOM 686 N N . ILE A 1 89 ? 1.962 -5.182 0.831 1.00 93.00 89 ILE A N 1
ATOM 687 C CA . ILE A 1 89 ? 0.828 -4.336 0.411 1.00 93.00 89 ILE A CA 1
ATOM 688 C C . ILE A 1 89 ? -0.094 -4.026 1.597 1.00 93.00 89 ILE A C 1
ATOM 690 O O . ILE A 1 89 ? -0.478 -2.875 1.824 1.00 93.00 89 ILE A O 1
ATOM 694 N N . PHE A 1 90 ? -0.439 -5.051 2.377 1.00 89.56 90 PHE A N 1
ATOM 695 C CA . PHE A 1 90 ? -1.313 -4.889 3.531 1.00 89.56 90 PHE A CA 1
ATOM 696 C C . PHE A 1 90 ? -0.678 -4.025 4.630 1.00 89.56 90 PHE A C 1
ATOM 698 O O . PHE A 1 90 ? -1.340 -3.129 5.159 1.00 89.56 90 PHE A O 1
ATOM 705 N N . SER A 1 91 ? 0.603 -4.240 4.943 1.00 90.75 91 SER A N 1
ATOM 706 C CA . SER A 1 91 ? 1.366 -3.435 5.900 1.00 90.75 91 SER A CA 1
ATOM 707 C C . SER A 1 91 ? 1.432 -1.972 5.475 1.00 90.75 91 SER A C 1
ATOM 709 O O . SER A 1 91 ? 1.222 -1.094 6.314 1.00 90.75 91 SER A O 1
ATOM 711 N N . VAL A 1 92 ? 1.676 -1.697 4.188 1.00 94.69 92 VAL A N 1
ATOM 712 C CA . VAL A 1 92 ? 1.725 -0.332 3.640 1.00 94.69 92 VAL A CA 1
ATOM 713 C C . VAL A 1 92 ? 0.373 0.351 3.810 1.00 94.69 92 VAL A C 1
ATOM 715 O O . VAL A 1 92 ? 0.306 1.419 4.413 1.00 94.69 92 VAL A O 1
ATOM 718 N N . LEU A 1 93 ? -0.723 -0.281 3.379 1.00 93.81 93 LEU A N 1
ATOM 719 C CA . LEU A 1 93 ? -2.060 0.302 3.516 1.00 93.81 93 LEU A CA 1
ATOM 720 C C . LEU A 1 93 ? -2.457 0.517 4.986 1.00 93.81 93 LEU A C 1
ATOM 722 O O . LEU A 1 93 ? -2.972 1.578 5.353 1.00 93.81 93 LEU A O 1
ATOM 726 N N . ALA A 1 94 ? -2.207 -0.469 5.846 1.00 90.25 94 ALA A N 1
ATOM 727 C CA . ALA A 1 94 ? -2.515 -0.364 7.267 1.00 90.25 94 ALA A CA 1
ATOM 728 C C . ALA A 1 94 ? -1.703 0.755 7.943 1.00 90.25 94 ALA A C 1
ATOM 730 O O . ALA A 1 94 ? -2.257 1.518 8.738 1.00 90.25 94 ALA A O 1
ATOM 731 N N . THR A 1 95 ? -0.422 0.890 7.597 1.00 94.06 95 THR A N 1
ATOM 732 C CA . THR A 1 95 ? 0.459 1.947 8.113 1.00 94.06 95 THR A CA 1
ATOM 733 C C . THR A 1 95 ? 0.039 3.320 7.581 1.00 94.06 95 THR A C 1
ATOM 735 O O . THR A 1 95 ? -0.183 4.229 8.378 1.00 94.06 95 THR A O 1
ATOM 738 N N . ALA A 1 96 ? -0.217 3.462 6.277 1.00 95.31 96 ALA A N 1
ATOM 739 C CA . ALA A 1 96 ? -0.704 4.702 5.660 1.00 95.31 96 ALA A CA 1
ATOM 740 C C . ALA A 1 96 ? -1.988 5.218 6.332 1.00 95.31 96 ALA A C 1
ATOM 742 O O . ALA A 1 96 ? -2.136 6.407 6.618 1.00 95.31 96 ALA A O 1
ATOM 743 N N . ARG A 1 97 ? -2.906 4.310 6.675 1.00 91.38 97 ARG A N 1
ATOM 744 C CA . ARG A 1 97 ? -4.141 4.656 7.395 1.00 91.38 97 ARG A CA 1
ATOM 745 C C . ARG A 1 97 ? -3.917 5.061 8.846 1.00 91.38 97 ARG A C 1
ATOM 747 O O . ARG A 1 97 ? -4.687 5.870 9.355 1.00 91.38 97 ARG A O 1
ATOM 754 N N . ARG A 1 98 ? -2.901 4.515 9.516 1.00 92.06 98 ARG A N 1
ATOM 755 C CA . ARG A 1 98 ? -2.511 4.937 10.872 1.00 92.06 98 ARG A CA 1
ATOM 756 C C . ARG A 1 98 ? -1.808 6.291 10.874 1.00 92.06 98 ARG A C 1
ATOM 758 O O . ARG A 1 98 ? -1.923 7.009 11.859 1.00 92.06 98 ARG A O 1
ATOM 765 N N . ILE A 1 99 ? -1.145 6.650 9.776 1.00 94.44 99 ILE A N 1
ATOM 766 C CA . ILE A 1 99 ? -0.539 7.970 9.570 1.00 94.44 99 ILE A CA 1
ATOM 767 C C . ILE A 1 99 ? -1.608 9.040 9.307 1.00 94.44 99 ILE A C 1
ATOM 769 O O . ILE A 1 99 ? -1.509 10.134 9.854 1.00 94.44 99 ILE A O 1
ATOM 773 N N . ALA A 1 100 ? -2.655 8.724 8.536 1.00 92.62 100 ALA A N 1
ATOM 774 C CA . ALA A 1 100 ? -3.645 9.698 8.054 1.00 92.62 100 ALA A CA 1
ATOM 775 C C . ALA A 1 100 ? -4.247 10.662 9.109 1.00 92.62 100 ALA A C 1
ATOM 777 O O . ALA A 1 100 ? -4.376 11.848 8.807 1.00 92.62 100 ALA A O 1
ATOM 778 N N . PRO A 1 101 ? -4.583 10.243 10.349 1.00 90.81 101 PRO A N 1
ATOM 779 C CA . PRO A 1 101 ? -5.073 11.157 11.392 1.00 90.81 101 PRO A CA 1
ATOM 780 C C . PRO A 1 101 ? -4.060 12.228 11.824 1.00 90.81 101 PRO A C 1
ATOM 782 O O . PRO A 1 101 ? -4.426 13.245 12.416 1.00 90.81 101 PRO A O 1
ATOM 785 N N . TYR A 1 102 ? -2.780 11.988 11.552 1.00 91.06 102 TYR A N 1
ATOM 786 C CA . TYR A 1 102 ? -1.669 12.857 11.903 1.00 91.06 102 TYR A CA 1
ATOM 787 C C . TYR A 1 102 ? -1.145 13.649 10.710 1.00 91.06 102 TYR A C 1
ATOM 789 O O . TYR A 1 102 ? -0.112 14.286 10.856 1.00 91.06 102 TYR A O 1
ATOM 797 N N . ALA A 1 103 ? -1.820 13.640 9.559 1.00 87.81 103 ALA A N 1
ATOM 798 C CA . ALA A 1 103 ? -1.452 14.480 8.426 1.00 87.81 103 ALA A CA 1
ATOM 799 C C . ALA A 1 103 ? -1.675 15.973 8.727 1.00 87.81 103 ALA A C 1
ATOM 801 O O . ALA A 1 103 ? -2.492 16.350 9.581 1.00 87.81 103 ALA A O 1
ATOM 802 N N . SER A 1 104 ? -0.935 16.837 8.036 1.00 89.69 104 SER A N 1
ATOM 803 C CA . SER A 1 104 ? -1.202 18.273 8.030 1.00 89.69 104 SER A CA 1
ATOM 804 C C . SER A 1 104 ? -2.438 18.584 7.166 1.00 89.69 104 SER A C 1
ATOM 806 O O . SER A 1 104 ? -2.837 17.735 6.364 1.00 89.69 104 SER A O 1
ATOM 808 N N . PRO A 1 105 ? -3.095 19.750 7.336 1.00 88.19 105 PRO A N 1
ATOM 809 C CA . PRO A 1 105 ? -4.324 20.092 6.610 1.00 88.19 105 PRO A CA 1
ATOM 810 C C . PRO A 1 105 ? -4.222 19.940 5.083 1.00 88.19 105 PRO A C 1
ATOM 812 O O . PRO A 1 105 ? -5.152 19.446 4.450 1.00 88.19 105 PRO A O 1
ATOM 815 N N . GLU A 1 106 ? -3.080 20.310 4.512 1.00 88.50 106 GLU A N 1
ATOM 816 C CA . GLU A 1 106 ? -2.754 20.208 3.087 1.00 88.50 106 GLU A CA 1
ATOM 817 C C . GLU A 1 106 ? -2.544 18.767 2.594 1.00 88.50 106 GLU A C 1
ATOM 819 O O . GLU A 1 106 ? -2.674 18.508 1.401 1.00 88.50 106 GLU A O 1
ATOM 824 N N . HIS A 1 107 ? -2.298 17.817 3.501 1.00 89.94 107 HIS A N 1
ATOM 825 C CA . HIS A 1 107 ? -2.087 16.404 3.180 1.00 89.94 107 HIS A CA 1
ATOM 826 C C . HIS A 1 107 ? -3.184 15.485 3.735 1.00 89.94 107 HIS A C 1
ATOM 828 O O . HIS A 1 107 ? -2.987 14.278 3.868 1.00 89.94 107 HIS A O 1
ATOM 834 N N . VAL A 1 108 ? -4.370 16.011 4.052 1.00 90.81 108 VAL A N 1
ATOM 835 C CA . VAL A 1 108 ? -5.493 15.168 4.486 1.00 90.81 108 VAL A CA 1
ATOM 836 C C . VAL A 1 108 ? -5.966 14.280 3.333 1.00 90.81 108 VAL A C 1
ATOM 838 O O . VAL A 1 108 ? -6.249 14.740 2.228 1.00 90.81 108 VAL A O 1
ATOM 841 N N . VAL A 1 109 ? -6.097 12.982 3.607 1.00 89.12 109 VAL A N 1
ATOM 842 C CA . VAL A 1 109 ? -6.688 12.016 2.674 1.00 89.12 109 VAL A CA 1
ATOM 843 C C . VAL A 1 109 ? -8.213 12.072 2.795 1.00 89.12 109 VAL A C 1
ATOM 845 O O . VAL A 1 109 ? -8.795 11.466 3.703 1.00 89.12 109 VAL A O 1
ATOM 848 N N . ALA A 1 110 ? -8.853 12.799 1.876 1.00 84.31 110 ALA A N 1
ATOM 849 C CA . ALA A 1 110 ? -10.304 12.991 1.850 1.00 84.31 110 ALA A CA 1
ATOM 850 C C . ALA A 1 110 ? -11.073 11.684 1.581 1.00 84.31 110 ALA A C 1
ATOM 852 O O . ALA A 1 110 ? -12.037 11.385 2.287 1.00 84.31 110 ALA A O 1
ATOM 853 N N . ASP A 1 111 ? -10.617 10.878 0.614 1.00 86.81 111 ASP A N 1
ATOM 854 C CA . ASP A 1 111 ? -11.181 9.557 0.333 1.00 86.81 111 ASP A CA 1
ATOM 855 C C . ASP A 1 111 ? -10.217 8.431 0.725 1.00 86.81 111 ASP A C 1
ATOM 857 O O . ASP A 1 111 ? -9.163 8.192 0.139 1.00 86.81 111 ASP A O 1
ATOM 861 N N . GLN A 1 112 ? -10.627 7.689 1.743 1.00 87.00 112 GLN A N 1
ATOM 862 C CA . GLN A 1 112 ? -9.900 6.545 2.273 1.00 87.00 112 GLN A CA 1
ATOM 863 C C . GLN A 1 112 ? -9.987 5.292 1.384 1.00 87.00 112 GLN A C 1
ATOM 865 O O . GLN A 1 112 ? -9.227 4.334 1.584 1.00 87.00 112 GLN A O 1
ATOM 870 N N . THR A 1 113 ? -10.936 5.283 0.448 1.00 85.31 113 THR A N 1
ATOM 871 C CA . THR A 1 113 ? -11.083 4.264 -0.593 1.00 85.31 113 THR A CA 1
ATOM 872 C C . THR A 1 113 ? -10.046 4.495 -1.681 1.00 85.31 113 THR A C 1
ATOM 874 O O . THR A 1 113 ? -9.329 3.558 -2.020 1.00 85.31 113 THR A O 1
ATOM 877 N N . HIS A 1 114 ? -9.899 5.741 -2.142 1.00 91.19 114 HIS A N 1
ATOM 878 C CA . HIS A 1 114 ? -8.830 6.156 -3.053 1.00 91.19 114 HIS A CA 1
ATOM 879 C C . HIS A 1 114 ? -7.443 5.753 -2.538 1.00 91.19 114 HIS A C 1
ATOM 881 O O . HIS A 1 114 ? -6.736 5.005 -3.208 1.00 91.19 114 HIS A O 1
ATOM 887 N N . LEU A 1 115 ? -7.109 6.098 -1.284 1.00 93.38 115 LEU A N 1
ATOM 888 C CA . LEU A 1 115 ? -5.850 5.667 -0.649 1.00 93.38 115 LEU A CA 1
ATOM 889 C C . LEU A 1 115 ? -5.656 4.143 -0.674 1.00 93.38 115 LEU A C 1
ATOM 891 O O . LEU A 1 115 ? -4.539 3.667 -0.854 1.00 93.38 115 LEU A O 1
ATOM 895 N N . ALA A 1 116 ? -6.727 3.371 -0.475 1.00 90.69 116 ALA A N 1
ATOM 896 C CA . ALA A 1 116 ? -6.636 1.916 -0.524 1.00 90.69 116 ALA A CA 1
ATOM 897 C C . ALA A 1 116 ? -6.342 1.401 -1.927 1.00 90.69 116 ALA A C 1
ATOM 899 O O . ALA A 1 116 ? -5.514 0.507 -2.069 1.00 90.69 116 ALA A O 1
ATOM 900 N N . PHE A 1 117 ? -6.986 1.962 -2.950 1.00 91.69 117 PHE A N 1
ATOM 901 C CA . PHE A 1 117 ? -6.712 1.575 -4.328 1.00 91.69 117 PHE A CA 1
ATOM 902 C C . PHE A 1 117 ? -5.290 1.932 -4.740 1.00 91.69 117 PHE A C 1
ATOM 904 O O . PHE A 1 117 ? -4.603 1.052 -5.248 1.00 91.69 117 PHE A O 1
ATOM 911 N N . VAL A 1 118 ? -4.818 3.143 -4.431 1.00 95.38 118 VAL A N 1
ATOM 912 C CA . VAL A 1 118 ? -3.424 3.532 -4.689 1.00 95.38 118 VAL A CA 1
ATOM 913 C C . VAL A 1 118 ? -2.472 2.555 -3.993 1.00 95.38 118 VAL A C 1
ATOM 915 O O . VAL A 1 118 ? -1.700 1.885 -4.664 1.00 95.38 118 VAL A O 1
ATOM 918 N N . ALA A 1 119 ? -2.593 2.349 -2.677 1.00 94.44 119 ALA A N 1
ATOM 919 C CA . ALA A 1 119 ? -1.680 1.473 -1.931 1.00 94.44 119 ALA A CA 1
ATOM 920 C C . ALA A 1 119 ? -1.665 0.007 -2.415 1.00 94.44 119 ALA A C 1
ATOM 922 O O . ALA A 1 119 ? -0.628 -0.654 -2.341 1.00 94.44 119 ALA A O 1
ATOM 923 N N . ILE A 1 120 ? -2.813 -0.515 -2.861 1.00 91.50 120 ILE A N 1
ATOM 924 C CA . ILE A 1 120 ? -2.963 -1.917 -3.277 1.00 91.50 120 ILE A CA 1
ATOM 925 C C . ILE A 1 120 ? -2.510 -2.132 -4.717 1.00 91.50 120 ILE A C 1
ATOM 927 O O . ILE A 1 120 ? -1.822 -3.113 -4.999 1.00 91.50 120 ILE A O 1
ATOM 931 N N . VAL A 1 121 ? -2.920 -1.250 -5.627 1.00 93.62 121 VAL A N 1
ATOM 932 C CA . VAL A 1 121 ? -2.650 -1.410 -7.059 1.00 93.62 121 VAL A CA 1
ATOM 933 C C . VAL A 1 121 ? -1.209 -1.042 -7.390 1.00 93.62 121 VAL A C 1
ATOM 935 O O . VAL A 1 121 ? -0.640 -1.627 -8.302 1.00 93.62 121 VAL A O 1
ATOM 938 N N . ASP A 1 122 ? -0.582 -0.174 -6.604 1.00 94.75 122 ASP A N 1
ATOM 939 C CA . ASP A 1 122 ? 0.793 0.278 -6.807 1.00 94.75 122 ASP A CA 1
ATOM 940 C C . ASP A 1 122 ? 1.822 -0.857 -6.968 1.00 94.75 122 ASP A C 1
ATOM 942 O O . ASP A 1 122 ? 2.680 -0.807 -7.845 1.00 94.75 122 ASP A O 1
ATOM 946 N N . LYS A 1 123 ? 1.664 -1.971 -6.244 1.00 92.31 123 LYS A N 1
ATOM 947 C CA . LYS A 1 123 ? 2.577 -3.127 -6.332 1.00 92.31 123 LYS A CA 1
ATOM 948 C C . LYS A 1 123 ? 2.109 -4.211 -7.310 1.00 92.31 123 LYS A C 1
ATOM 950 O O . LYS A 1 123 ? 2.740 -5.267 -7.424 1.00 92.31 123 LYS A O 1
ATOM 955 N N . LEU A 1 124 ? 0.993 -4.008 -8.007 1.00 90.81 124 LEU A N 1
ATOM 956 C CA . LEU A 1 124 ? 0.420 -5.031 -8.880 1.00 90.81 124 LEU A CA 1
ATOM 957 C C . LEU A 1 124 ? 1.288 -5.292 -10.114 1.00 90.81 124 LEU A C 1
ATOM 959 O O . LEU A 1 124 ? 1.426 -6.442 -10.533 1.00 90.81 124 LEU A O 1
ATOM 963 N N . GLY A 1 125 ? 1.921 -4.264 -10.673 1.00 90.88 125 GLY A N 1
ATOM 964 C CA . GLY A 1 125 ? 2.861 -4.449 -11.770 1.00 90.88 125 GLY A CA 1
ATOM 965 C C . GLY A 1 125 ? 4.095 -5.261 -11.362 1.00 90.88 125 GLY A C 1
ATOM 966 O O . GLY A 1 125 ? 4.530 -6.112 -12.138 1.00 90.88 125 GLY A O 1
ATOM 967 N N . ILE A 1 126 ? 4.572 -5.142 -10.113 1.00 91.31 126 ILE A N 1
ATOM 968 C CA . ILE A 1 126 ? 5.635 -6.013 -9.562 1.00 91.31 126 ILE A CA 1
ATOM 969 C C . ILE A 1 126 ? 5.159 -7.468 -9.537 1.00 91.31 126 ILE A C 1
ATOM 971 O O . ILE A 1 126 ? 5.870 -8.375 -9.977 1.00 91.31 126 ILE A O 1
ATOM 975 N N . ALA A 1 127 ? 3.929 -7.707 -9.075 1.00 91.38 127 ALA A N 1
ATOM 976 C CA . ALA A 1 127 ? 3.339 -9.042 -9.081 1.00 91.38 127 ALA A CA 1
ATOM 977 C C . ALA A 1 127 ? 3.249 -9.635 -10.496 1.00 91.38 127 ALA A C 1
ATOM 979 O O . ALA A 1 127 ? 3.617 -10.793 -10.701 1.00 91.38 127 ALA A O 1
ATOM 980 N N . LEU A 1 128 ? 2.810 -8.843 -11.479 1.00 90.06 128 LEU A N 1
ATOM 981 C CA . LEU A 1 128 ? 2.720 -9.256 -12.882 1.00 90.06 128 LEU A CA 1
ATOM 982 C C . LEU A 1 128 ? 4.093 -9.556 -13.494 1.00 90.06 128 LEU A C 1
ATOM 984 O O . LEU A 1 128 ? 4.241 -10.573 -14.179 1.00 90.06 128 LEU A O 1
ATOM 988 N N . ALA A 1 129 ? 5.093 -8.714 -13.228 1.00 87.88 129 ALA A N 1
ATOM 989 C CA . ALA A 1 129 ? 6.466 -8.912 -13.688 1.00 87.88 129 ALA A CA 1
ATOM 990 C C . ALA A 1 129 ? 7.061 -10.214 -13.126 1.00 87.88 129 ALA A C 1
ATOM 992 O O . ALA A 1 129 ? 7.607 -11.030 -13.875 1.00 87.88 129 ALA A O 1
ATOM 993 N N . MET A 1 130 ? 6.859 -10.472 -11.828 1.00 87.12 130 MET A N 1
ATOM 994 C CA . MET A 1 130 ? 7.263 -11.728 -11.191 1.00 87.12 130 MET A CA 1
ATOM 995 C C . MET A 1 130 ? 6.532 -12.949 -11.756 1.00 87.12 130 MET A C 1
ATOM 997 O O . MET A 1 130 ? 7.170 -13.964 -12.029 1.00 87.12 130 MET A O 1
ATOM 1001 N N . GLY A 1 131 ? 5.209 -12.873 -11.941 1.00 82.62 131 GLY A N 1
ATOM 1002 C CA . GLY A 1 131 ? 4.407 -13.986 -12.464 1.00 82.62 131 GLY A CA 1
ATOM 1003 C C . GLY A 1 131 ? 4.813 -14.398 -13.882 1.00 82.62 131 GLY A C 1
ATOM 1004 O O . GLY A 1 131 ? 4.751 -15.576 -14.231 1.00 82.62 131 GLY A O 1
ATOM 1005 N N . ARG A 1 132 ? 5.294 -13.440 -14.683 1.00 82.62 132 ARG A N 1
ATOM 1006 C CA . ARG A 1 132 ? 5.856 -13.689 -16.020 1.00 82.62 132 ARG A CA 1
ATOM 1007 C C . ARG A 1 132 ? 7.330 -14.105 -15.999 1.00 82.62 132 ARG A C 1
ATOM 1009 O O . ARG A 1 132 ? 7.835 -14.511 -17.037 1.00 82.62 132 ARG A O 1
ATOM 1016 N N . MET A 1 133 ? 7.999 -14.047 -14.844 1.00 71.62 133 MET A N 1
ATOM 1017 C CA . MET A 1 133 ? 9.427 -14.351 -14.667 1.00 71.62 133 MET A CA 1
ATOM 1018 C C . MET A 1 133 ? 10.336 -13.559 -15.625 1.00 71.62 133 MET A C 1
ATOM 1020 O O . MET A 1 133 ? 11.292 -14.103 -16.177 1.00 71.62 133 MET A O 1
ATOM 1024 N N . HIS A 1 134 ? 10.028 -12.282 -15.859 1.00 66.56 134 HIS A N 1
ATOM 1025 C CA . HIS A 1 134 ? 10.763 -11.432 -16.799 1.00 66.56 134 HIS A CA 1
ATOM 1026 C C . HIS A 1 134 ? 11.577 -10.343 -16.081 1.00 66.56 134 HIS A C 1
ATOM 1028 O O . HIS A 1 134 ? 11.155 -9.818 -15.053 1.00 66.56 134 HIS A O 1
ATOM 1034 N N . GLY A 1 135 ? 12.716 -9.970 -16.677 1.00 78.19 135 GLY A N 1
ATOM 1035 C CA . GLY A 1 135 ? 13.484 -8.774 -16.314 1.00 78.19 135 GLY A CA 1
ATOM 1036 C C . GLY A 1 135 ? 14.260 -8.848 -14.991 1.00 78.19 135 GLY A C 1
ATOM 1037 O O . GLY A 1 135 ? 14.399 -9.906 -14.374 1.00 78.19 135 GLY A O 1
ATOM 1038 N N . ALA A 1 136 ? 14.784 -7.694 -14.565 1.00 84.31 136 ALA A N 1
ATOM 1039 C CA . ALA A 1 136 ? 15.556 -7.537 -13.326 1.00 84.31 136 ALA A CA 1
ATOM 1040 C C . ALA A 1 136 ? 14.691 -7.605 -12.049 1.00 84.31 136 ALA A C 1
ATOM 1042 O O . ALA A 1 136 ? 15.211 -7.835 -10.957 1.00 84.31 136 ALA A O 1
ATOM 1043 N N . THR A 1 137 ? 13.367 -7.478 -12.187 1.00 86.75 137 THR A N 1
ATOM 1044 C CA . THR A 1 137 ? 12.405 -7.443 -11.077 1.00 86.75 137 THR A CA 1
ATOM 1045 C C . THR A 1 137 ? 12.415 -8.713 -10.227 1.00 86.75 137 THR A C 1
ATOM 1047 O O . THR A 1 137 ? 12.299 -8.626 -9.008 1.00 86.75 137 THR A O 1
ATOM 1050 N N . MET A 1 138 ? 12.569 -9.904 -10.822 1.00 87.75 138 MET A N 1
ATOM 1051 C CA . MET A 1 138 ? 12.517 -11.155 -10.049 1.00 87.75 138 MET A CA 1
ATOM 1052 C C . MET A 1 138 ? 13.731 -11.300 -9.107 1.00 87.75 138 MET A C 1
ATOM 1054 O O . MET A 1 138 ? 13.511 -11.412 -7.897 1.00 87.75 138 MET A O 1
ATOM 1058 N N . PRO A 1 139 ? 14.995 -11.227 -9.585 1.00 87.75 139 PRO A N 1
ATOM 1059 C CA . PRO A 1 139 ? 16.153 -11.240 -8.689 1.00 87.75 139 PRO A CA 1
ATOM 1060 C C . PRO A 1 139 ? 16.117 -10.126 -7.634 1.00 87.75 139 PRO A C 1
ATOM 1062 O O . PRO A 1 139 ? 16.422 -10.384 -6.469 1.00 87.75 139 PRO A O 1
ATOM 1065 N N . ALA A 1 140 ? 15.690 -8.915 -8.011 1.00 88.62 140 ALA A N 1
ATOM 1066 C CA . ALA A 1 140 ? 15.553 -7.798 -7.079 1.00 88.62 140 ALA A CA 1
ATOM 1067 C C . ALA A 1 140 ? 14.523 -8.092 -5.979 1.00 88.62 140 ALA A C 1
ATOM 1069 O O . ALA A 1 140 ? 14.790 -7.862 -4.800 1.00 88.62 140 ALA A O 1
ATOM 1070 N N . MET A 1 141 ? 13.375 -8.676 -6.334 1.00 90.62 141 MET A N 1
ATOM 1071 C CA . MET A 1 141 ? 12.350 -9.031 -5.356 1.00 90.62 141 MET A CA 1
ATOM 1072 C C . MET A 1 141 ? 12.795 -10.163 -4.422 1.00 90.62 141 MET A C 1
ATOM 1074 O O . MET A 1 141 ? 12.444 -10.160 -3.243 1.00 90.62 141 MET A O 1
ATOM 1078 N N . MET A 1 142 ? 13.595 -11.117 -4.910 1.00 88.94 142 MET A N 1
ATOM 1079 C CA . MET A 1 142 ? 14.213 -12.126 -4.042 1.00 88.94 142 MET A CA 1
ATOM 1080 C C . MET A 1 142 ? 15.135 -11.490 -3.000 1.00 88.94 142 MET A C 1
ATOM 1082 O O . MET A 1 142 ? 15.060 -11.863 -1.829 1.00 88.94 142 MET A O 1
ATOM 1086 N N . ALA A 1 143 ? 15.964 -10.523 -3.406 1.00 89.69 143 ALA A N 1
ATOM 1087 C CA . ALA A 1 143 ? 16.836 -9.791 -2.491 1.00 89.69 143 ALA A CA 1
ATOM 1088 C C . ALA A 1 143 ? 16.021 -8.988 -1.464 1.00 89.69 143 ALA A C 1
ATOM 1090 O O . ALA A 1 143 ? 16.218 -9.149 -0.264 1.00 89.69 143 ALA A O 1
ATOM 1091 N N . VAL A 1 144 ? 15.021 -8.226 -1.918 1.00 90.00 144 VAL A N 1
ATOM 1092 C CA . VAL A 1 144 ? 14.094 -7.477 -1.050 1.00 90.00 144 VAL A CA 1
ATOM 1093 C C . VAL A 1 144 ? 13.417 -8.377 -0.021 1.00 90.00 144 VAL A C 1
ATOM 1095 O O . VAL A 1 144 ? 13.371 -8.031 1.157 1.00 90.00 144 VAL A O 1
ATOM 1098 N N . ALA A 1 145 ? 12.899 -9.531 -0.444 1.00 87.31 145 ALA A N 1
ATOM 1099 C CA . ALA A 1 145 ? 12.226 -10.459 0.457 1.00 87.31 145 ALA A CA 1
ATOM 1100 C C . ALA A 1 145 ? 13.196 -11.101 1.462 1.00 87.31 145 ALA A C 1
ATOM 1102 O O . ALA A 1 145 ? 12.826 -11.299 2.618 1.00 87.31 145 ALA A O 1
ATOM 1103 N N . SER A 1 146 ? 14.426 -11.408 1.036 1.00 88.56 146 SER A N 1
ATOM 1104 C CA . SER A 1 146 ? 15.488 -11.919 1.912 1.00 88.56 146 SER A CA 1
ATOM 1105 C C . SER A 1 146 ? 15.872 -10.896 2.980 1.00 88.56 146 SER A C 1
ATOM 1107 O O . SER A 1 146 ? 15.941 -11.225 4.163 1.00 88.56 146 SER A O 1
ATOM 1109 N N . ASP A 1 147 ? 16.046 -9.643 2.569 1.00 88.06 147 ASP A N 1
ATOM 1110 C CA . ASP A 1 147 ? 16.469 -8.543 3.437 1.00 88.06 147 ASP A CA 1
ATOM 1111 C C . ASP A 1 147 ? 15.295 -7.921 4.209 1.00 88.06 147 ASP A C 1
ATOM 1113 O O . ASP A 1 147 ? 15.484 -7.024 5.026 1.00 88.06 147 ASP A O 1
ATOM 1117 N N . SER A 1 148 ? 14.070 -8.405 3.968 1.00 85.19 148 SER A N 1
ATOM 1118 C CA . SER A 1 148 ? 12.825 -7.868 4.529 1.00 85.19 148 SER A CA 1
ATOM 1119 C C . SER A 1 148 ? 12.653 -6.362 4.295 1.00 85.19 148 SER A C 1
ATOM 1121 O O . SER A 1 148 ? 12.159 -5.653 5.172 1.00 85.19 148 SER A O 1
ATOM 1123 N N . ARG A 1 149 ? 13.053 -5.872 3.114 1.00 88.69 149 ARG A N 1
ATOM 1124 C CA . ARG A 1 149 ? 12.905 -4.458 2.750 1.00 88.69 149 ARG A CA 1
ATOM 1125 C C . ARG A 1 149 ? 11.475 -4.113 2.356 1.00 88.69 149 ARG A C 1
ATOM 1127 O O . ARG A 1 149 ? 10.756 -4.914 1.761 1.00 88.69 149 ARG A O 1
ATOM 1134 N N . HIS A 1 150 ? 11.081 -2.887 2.657 1.00 90.38 150 HIS A N 1
ATOM 1135 C CA . HIS A 1 150 ? 9.784 -2.312 2.327 1.00 90.38 150 HIS A CA 1
ATOM 1136 C C . HIS A 1 150 ? 9.890 -1.043 1.479 1.00 90.38 150 HIS A C 1
ATOM 1138 O O . HIS A 1 150 ? 8.894 -0.644 0.889 1.00 90.38 150 HIS A O 1
ATOM 1144 N N . TRP A 1 151 ? 11.060 -0.420 1.369 1.00 90.69 151 TRP A N 1
ATOM 1145 C CA . TRP A 1 151 ? 11.238 0.701 0.452 1.00 90.69 151 TRP A CA 1
ATOM 1146 C C . TRP A 1 151 ? 11.526 0.191 -0.966 1.00 90.69 151 TRP A C 1
ATOM 1148 O O .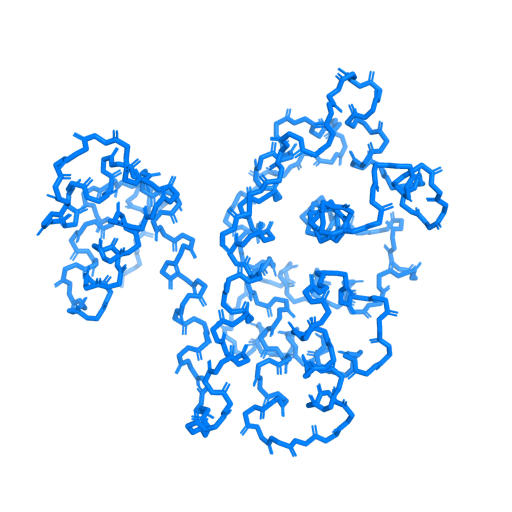 TRP A 1 151 ? 12.638 -0.257 -1.254 1.00 90.69 151 TRP A O 1
ATOM 1158 N N . LEU A 1 152 ? 10.512 0.216 -1.840 1.00 91.88 152 LEU A N 1
ATOM 1159 C CA . LEU A 1 152 ? 10.613 -0.332 -3.203 1.00 91.88 152 LEU A CA 1
ATOM 1160 C C . LEU A 1 152 ? 10.793 0.759 -4.266 1.00 91.88 152 LEU A C 1
ATOM 1162 O O . LEU A 1 152 ? 11.543 0.562 -5.215 1.00 91.88 152 LEU A O 1
ATOM 1166 N N . HIS A 1 153 ? 10.181 1.930 -4.084 1.00 90.19 153 HIS A N 1
ATOM 1167 C CA . HIS A 1 153 ? 10.213 3.036 -5.054 1.00 90.19 153 HIS A CA 1
ATOM 1168 C C . HIS A 1 153 ? 11.607 3.651 -5.286 1.00 90.19 153 HIS A C 1
ATOM 1170 O O . HIS A 1 153 ? 11.795 4.448 -6.198 1.00 90.19 153 HIS A O 1
ATOM 1176 N N . GLY A 1 154 ? 12.610 3.307 -4.473 1.00 82.44 154 GLY A N 1
ATOM 1177 C CA . GLY A 1 154 ? 14.004 3.720 -4.671 1.00 82.44 154 GLY A CA 1
ATOM 1178 C C . GLY A 1 154 ? 14.865 2.731 -5.461 1.00 82.44 154 GLY A C 1
ATOM 1179 O O . GLY A 1 154 ? 16.083 2.900 -5.482 1.00 82.44 154 GLY A O 1
ATOM 1180 N N . MET A 1 155 ? 14.274 1.678 -6.032 1.00 90.69 155 MET A N 1
ATOM 1181 C CA . MET A 1 155 ? 15.000 0.600 -6.704 1.00 90.69 155 MET A CA 1
ATOM 1182 C C . MET A 1 155 ? 14.707 0.592 -8.212 1.00 90.69 155 MET A C 1
ATOM 1184 O O . MET A 1 155 ? 13.588 0.237 -8.591 1.00 90.69 155 MET A O 1
ATOM 1188 N N . PRO A 1 156 ? 15.701 0.897 -9.072 1.00 89.62 156 PRO A N 1
ATOM 1189 C CA . PRO A 1 156 ? 15.509 0.969 -10.524 1.00 89.62 156 PRO A CA 1
ATOM 1190 C C . PRO A 1 156 ? 14.960 -0.318 -11.155 1.00 89.62 156 PRO A C 1
ATOM 1192 O O . PRO A 1 156 ? 14.326 -0.297 -12.206 1.00 89.62 156 PRO A O 1
ATOM 1195 N N . GLU A 1 157 ? 15.183 -1.472 -10.520 1.00 92.31 157 GLU A N 1
ATOM 1196 C CA . GLU A 1 157 ? 14.691 -2.772 -10.986 1.00 92.31 157 GLU A CA 1
ATOM 1197 C C . GLU A 1 157 ? 13.156 -2.913 -10.942 1.00 92.31 157 GLU A C 1
ATOM 1199 O O . GLU A 1 157 ? 12.613 -3.898 -11.465 1.00 92.31 157 GLU A O 1
ATOM 1204 N N . PHE A 1 158 ? 12.459 -1.961 -10.312 1.00 92.06 158 PHE A N 1
ATOM 1205 C CA . PHE A 1 158 ? 11.001 -1.926 -10.206 1.00 92.06 158 PHE A CA 1
ATOM 1206 C C . PHE A 1 158 ? 10.337 -0.800 -11.006 1.00 92.06 158 PHE A C 1
ATOM 1208 O O . PHE A 1 158 ? 9.112 -0.813 -11.100 1.00 92.06 158 PHE A O 1
ATOM 1215 N N . ASP A 1 159 ? 11.086 0.114 -11.630 1.00 90.62 159 ASP A N 1
ATOM 1216 C CA . ASP A 1 159 ? 10.525 1.298 -12.305 1.00 90.62 159 ASP A CA 1
ATOM 1217 C C . ASP A 1 159 ? 9.476 0.922 -13.369 1.00 90.62 159 ASP A C 1
ATOM 1219 O O . ASP A 1 159 ? 8.322 1.349 -13.301 1.00 90.62 159 ASP A O 1
ATOM 1223 N N . GLU A 1 160 ? 9.824 0.020 -14.296 1.00 90.31 160 GLU A N 1
ATOM 1224 C CA . GLU A 1 160 ? 8.891 -0.478 -15.324 1.00 90.31 160 GLU A CA 1
ATOM 1225 C C . GLU A 1 160 ? 7.669 -1.184 -14.711 1.00 90.31 160 GLU A C 1
ATOM 1227 O O . GLU A 1 160 ? 6.563 -1.156 -15.258 1.00 90.31 160 GLU A O 1
ATOM 1232 N N . ALA A 1 161 ? 7.861 -1.840 -13.565 1.00 92.50 161 ALA A N 1
ATOM 1233 C CA . ALA A 1 161 ? 6.794 -2.538 -12.870 1.00 92.50 161 ALA A CA 1
ATOM 1234 C C . ALA A 1 161 ? 5.819 -1.549 -12.211 1.00 92.50 161 ALA A C 1
ATOM 1236 O O . ALA A 1 161 ? 4.614 -1.780 -12.260 1.00 92.50 161 ALA A O 1
ATOM 1237 N N . PHE A 1 162 ? 6.296 -0.434 -11.658 1.00 93.19 162 PHE A N 1
ATOM 1238 C CA . PHE A 1 162 ? 5.420 0.624 -11.151 1.00 93.19 162 PHE A CA 1
ATOM 1239 C C . PHE A 1 162 ? 4.649 1.319 -12.281 1.00 93.19 162 PHE A C 1
ATOM 1241 O O . PHE A 1 162 ? 3.438 1.515 -12.164 1.00 93.19 162 PHE A O 1
ATOM 1248 N N . GLU A 1 163 ? 5.286 1.586 -13.426 1.00 92.19 163 GLU A N 1
ATOM 1249 C CA . GLU A 1 163 ? 4.586 2.127 -14.604 1.00 92.19 163 GLU A CA 1
ATOM 1250 C C . GLU A 1 163 ? 3.479 1.179 -15.108 1.00 92.19 163 GLU A C 1
ATOM 1252 O O . GLU A 1 163 ? 2.395 1.616 -15.514 1.00 92.19 163 GLU A O 1
ATOM 1257 N N . LEU A 1 164 ? 3.704 -0.139 -15.036 1.00 93.56 164 LEU A N 1
ATOM 1258 C CA . LEU A 1 164 ? 2.693 -1.139 -15.380 1.00 93.56 164 LEU A CA 1
ATOM 1259 C C . LEU A 1 164 ? 1.472 -1.083 -14.446 1.00 93.56 164 LEU A C 1
ATOM 1261 O O . LEU A 1 164 ? 0.350 -1.295 -14.911 1.00 93.56 164 LEU A O 1
ATOM 1265 N N . SER A 1 165 ? 1.646 -0.771 -13.159 1.00 95.06 165 SER A N 1
ATOM 1266 C CA . SER A 1 165 ? 0.530 -0.652 -12.208 1.00 95.06 165 SER A CA 1
ATOM 1267 C C . SER A 1 165 ? -0.495 0.400 -12.649 1.00 95.06 165 SER A C 1
ATOM 1269 O O . SER A 1 165 ? -1.701 0.136 -12.606 1.00 95.06 165 SER A O 1
ATOM 1271 N N . ALA A 1 166 ? -0.041 1.547 -13.167 1.00 95.19 166 ALA A N 1
ATOM 1272 C CA . ALA A 1 166 ? -0.925 2.581 -13.709 1.00 95.19 166 ALA A CA 1
ATOM 1273 C C . ALA A 1 166 ? -1.726 2.091 -14.928 1.00 95.19 166 ALA A C 1
ATOM 1275 O O . ALA A 1 166 ? -2.931 2.334 -15.038 1.00 95.19 166 ALA A O 1
ATOM 1276 N N . GLN A 1 167 ? -1.085 1.339 -15.829 1.00 94.38 167 GLN A N 1
ATOM 1277 C CA . GLN A 1 167 ? -1.756 0.757 -16.998 1.00 94.38 167 GLN A CA 1
ATOM 1278 C C . GLN A 1 167 ? -2.831 -0.255 -16.589 1.00 94.38 167 GLN A C 1
ATOM 1280 O O . GLN A 1 167 ? -3.914 -0.287 -17.179 1.00 94.38 167 GLN A O 1
ATOM 1285 N N . VAL A 1 168 ? -2.563 -1.057 -15.554 1.00 92.56 168 VAL A N 1
ATOM 1286 C CA . VAL A 1 168 ? -3.548 -2.006 -15.024 1.00 92.56 168 VAL A CA 1
ATOM 1287 C C . VAL A 1 168 ? -4.737 -1.271 -14.413 1.00 92.56 168 VAL A C 1
ATOM 1289 O O . VAL A 1 168 ? -5.873 -1.618 -14.738 1.00 92.56 168 VAL A O 1
ATOM 1292 N N . ALA A 1 169 ? -4.499 -0.225 -13.616 1.00 93.94 169 ALA A N 1
ATOM 1293 C CA . ALA A 1 169 ? -5.569 0.598 -13.049 1.00 93.94 169 ALA A CA 1
ATOM 1294 C C . ALA A 1 169 ? -6.492 1.175 -14.138 1.00 93.94 169 ALA A C 1
ATOM 1296 O O . ALA A 1 169 ? -7.714 1.064 -14.025 1.00 93.94 169 ALA A O 1
ATOM 1297 N N . ARG A 1 170 ? -5.921 1.691 -15.240 1.00 94.88 170 ARG A N 1
ATOM 1298 C CA . ARG A 1 170 ? -6.701 2.143 -16.411 1.00 94.88 170 ARG A CA 1
ATOM 1299 C C . ARG A 1 170 ? -7.495 1.008 -17.048 1.00 94.88 170 ARG A C 1
ATOM 1301 O O . ARG A 1 170 ? -8.665 1.179 -17.370 1.00 94.88 170 ARG A O 1
ATOM 1308 N N . SER A 1 171 ? -6.885 -0.168 -17.210 1.00 92.75 171 SER A N 1
ATOM 1309 C CA . SER A 1 171 ? -7.558 -1.329 -17.812 1.00 92.75 171 SER A CA 1
ATOM 1310 C C . SER A 1 171 ? -8.747 -1.842 -16.993 1.00 92.75 171 SER A C 1
ATOM 1312 O O . SER A 1 171 ? -9.628 -2.510 -17.531 1.00 92.75 171 SER A O 1
ATOM 1314 N N . TRP A 1 172 ? -8.773 -1.535 -15.695 1.00 91.44 172 TRP A N 1
ATOM 1315 C CA . TRP A 1 172 ? -9.861 -1.872 -14.779 1.00 91.44 172 TRP A CA 1
ATOM 1316 C C . TRP A 1 172 ? -10.925 -0.778 -14.671 1.00 91.44 172 TRP A C 1
ATOM 1318 O O . TRP A 1 172 ? -11.816 -0.904 -13.832 1.00 91.44 172 TRP A O 1
ATOM 1328 N N . ASP A 1 173 ? -10.844 0.266 -15.505 1.00 91.94 173 ASP A N 1
ATOM 1329 C CA . ASP A 1 173 ? -11.784 1.393 -15.518 1.00 91.94 173 ASP A CA 1
ATOM 1330 C C . ASP A 1 173 ? -11.893 2.066 -14.134 1.00 91.94 173 ASP A C 1
ATOM 1332 O O . ASP A 1 173 ? -12.970 2.424 -13.650 1.00 91.94 173 ASP A O 1
ATOM 1336 N N . MET A 1 174 ? -10.753 2.172 -13.437 1.00 91.62 174 MET A N 1
ATOM 1337 C CA . MET A 1 174 ? -10.661 2.930 -12.190 1.00 91.62 174 MET A CA 1
ATOM 1338 C C . MET A 1 174 ? -10.763 4.434 -12.466 1.00 91.62 174 MET A C 1
ATOM 1340 O O . MET A 1 174 ? -10.459 4.896 -13.562 1.00 91.62 174 MET A O 1
ATOM 1344 N N . SER A 1 175 ? -11.163 5.206 -11.447 1.00 91.44 175 SER A N 1
ATOM 1345 C CA . SER A 1 175 ? -11.139 6.676 -11.516 1.00 91.44 175 SER A CA 1
ATOM 1346 C C . SER A 1 175 ? -9.760 7.160 -11.961 1.00 91.44 175 SER A C 1
ATOM 1348 O O . SER A 1 175 ? -8.770 6.676 -11.419 1.00 91.44 175 SER A O 1
ATOM 1350 N N . GLU A 1 176 ? -9.702 8.121 -12.888 1.00 93.75 176 GLU A N 1
ATOM 1351 C CA . GLU A 1 176 ? -8.455 8.617 -13.498 1.00 93.75 176 GLU A CA 1
ATOM 1352 C C . GLU A 1 176 ? -7.440 9.139 -12.464 1.00 93.75 176 GLU A C 1
ATOM 1354 O O . GLU A 1 176 ? -6.234 9.069 -12.685 1.00 93.75 176 GLU A O 1
ATOM 1359 N N . GLU A 1 177 ? -7.915 9.572 -11.295 1.00 95.25 177 GLU A N 1
ATOM 1360 C CA . GLU A 1 177 ? -7.067 9.951 -10.162 1.00 95.25 177 GLU A CA 1
ATOM 1361 C C . GLU A 1 177 ? -6.142 8.804 -9.711 1.00 95.25 177 GLU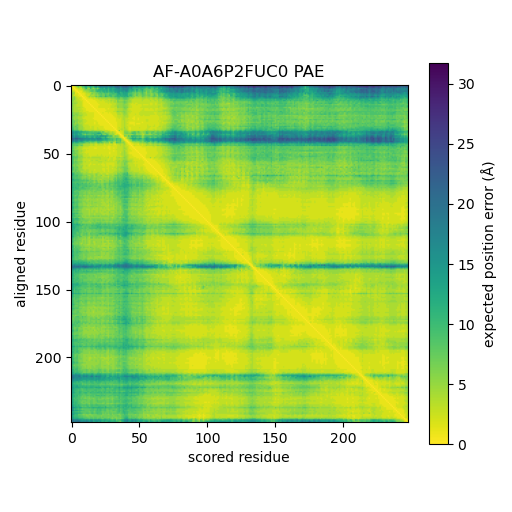 A C 1
ATOM 1363 O O . GLU A 1 177 ? -5.010 9.055 -9.310 1.00 95.25 177 GLU A O 1
ATOM 1368 N N . VAL A 1 178 ? -6.591 7.539 -9.770 1.00 95.50 178 VAL A N 1
ATOM 1369 C CA . VAL A 1 178 ? -5.787 6.384 -9.325 1.00 95.50 178 VAL A CA 1
ATOM 1370 C C . VAL A 1 178 ? -4.618 6.131 -10.283 1.00 95.50 178 VAL A C 1
ATOM 1372 O O . VAL A 1 178 ? -3.486 6.135 -9.807 1.00 95.50 178 VAL A O 1
ATOM 1375 N N . PRO A 1 179 ? -4.811 5.941 -11.606 1.00 96.50 179 PRO A N 1
ATOM 1376 C CA . PRO A 1 179 ? -3.696 5.844 -12.542 1.00 96.50 179 PRO A CA 1
ATOM 1377 C C . PRO A 1 179 ? -2.712 7.013 -12.469 1.00 96.50 179 PRO A C 1
ATOM 1379 O O . PRO A 1 179 ? -1.511 6.767 -12.506 1.00 96.50 179 PRO A O 1
ATOM 1382 N N . GLN A 1 180 ? -3.194 8.253 -12.334 1.00 96.31 180 GLN A N 1
ATOM 1383 C CA . GLN A 1 180 ? -2.324 9.431 -12.217 1.00 96.31 180 GLN A CA 1
ATOM 1384 C C . GLN A 1 180 ? -1.441 9.369 -10.969 1.00 96.31 180 GLN A C 1
ATOM 1386 O O . GLN A 1 180 ? -0.237 9.604 -11.043 1.00 96.31 180 GLN A O 1
ATOM 1391 N N . ASP A 1 181 ? -2.019 8.994 -9.828 1.00 97.19 181 ASP A N 1
ATOM 1392 C CA . ASP A 1 181 ? -1.268 8.808 -8.588 1.00 97.19 181 ASP A CA 1
ATOM 1393 C C . ASP A 1 181 ? -0.211 7.703 -8.711 1.00 97.19 181 ASP A C 1
ATOM 1395 O O . ASP A 1 181 ? 0.909 7.870 -8.230 1.00 97.19 181 ASP A O 1
ATOM 1399 N N . LEU A 1 182 ? -0.531 6.608 -9.404 1.00 96.81 182 LEU A N 1
ATOM 1400 C CA . LEU A 1 182 ? 0.418 5.525 -9.678 1.00 96.81 182 LEU A CA 1
ATOM 1401 C C . LEU A 1 182 ? 1.557 5.963 -10.614 1.00 96.81 182 LEU A C 1
ATOM 1403 O O . LEU A 1 182 ? 2.704 5.584 -10.394 1.00 96.81 182 LEU A O 1
ATOM 1407 N N . GLU A 1 183 ? 1.279 6.795 -11.621 1.00 95.19 183 GLU A N 1
ATOM 1408 C CA . GLU A 1 183 ? 2.318 7.387 -12.479 1.00 95.19 183 GLU A CA 1
ATOM 1409 C C . GLU A 1 183 ? 3.229 8.335 -11.694 1.00 95.19 183 GLU A C 1
ATOM 1411 O O . GLU A 1 183 ? 4.451 8.298 -11.854 1.00 95.19 183 GLU A O 1
ATOM 1416 N N . HIS A 1 184 ? 2.655 9.143 -10.798 1.00 95.38 184 HIS A N 1
ATOM 1417 C CA . HIS A 1 184 ? 3.441 9.990 -9.906 1.00 95.38 184 HIS A CA 1
ATOM 1418 C C . HIS A 1 184 ? 4.314 9.167 -8.955 1.00 95.38 184 HIS A C 1
ATOM 1420 O O . HIS A 1 184 ? 5.465 9.534 -8.736 1.00 95.38 184 HIS A O 1
ATOM 1426 N N . LEU A 1 185 ? 3.797 8.062 -8.407 1.00 94.81 185 LEU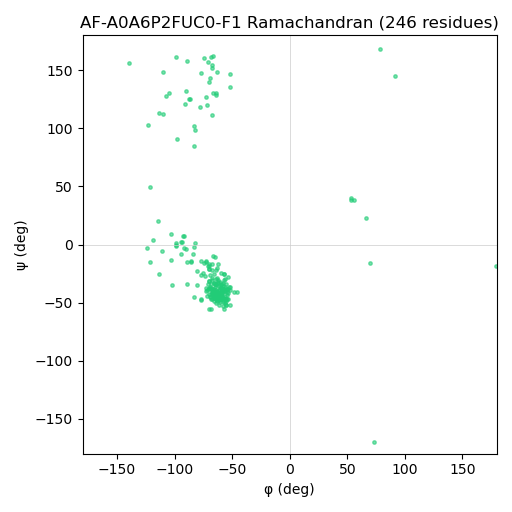 A N 1
ATOM 1427 C CA . LEU A 1 185 ? 4.561 7.148 -7.552 1.00 94.81 185 LEU A CA 1
ATOM 1428 C C . LEU A 1 185 ? 5.707 6.474 -8.312 1.00 94.81 185 LEU A C 1
ATOM 1430 O O . LEU A 1 185 ? 6.833 6.463 -7.816 1.00 94.81 185 LEU A O 1
ATOM 1434 N N . ALA A 1 186 ? 5.471 6.011 -9.542 1.00 93.31 186 ALA A N 1
ATOM 1435 C CA . ALA A 1 186 ? 6.511 5.412 -10.380 1.00 93.31 186 ALA A CA 1
ATOM 1436 C C . ALA A 1 186 ? 7.711 6.352 -10.605 1.00 93.31 186 ALA A C 1
ATOM 1438 O O . ALA A 1 186 ? 8.843 5.896 -10.733 1.00 93.31 186 ALA A O 1
ATOM 1439 N N . ARG A 1 187 ? 7.482 7.672 -10.605 1.00 91.94 187 ARG A N 1
ATOM 1440 C CA . ARG A 1 187 ? 8.527 8.705 -10.735 1.00 91.94 187 ARG A CA 1
ATOM 1441 C C . ARG A 1 187 ? 8.541 9.636 -9.534 1.00 91.94 187 ARG A C 1
ATOM 1443 O O . ARG A 1 187 ? 8.538 10.865 -9.658 1.00 91.94 187 ARG A O 1
ATOM 1450 N N . TRP A 1 188 ? 8.543 9.036 -8.347 1.00 91.62 188 TRP A N 1
ATOM 1451 C CA . TRP A 1 188 ? 8.254 9.767 -7.121 1.00 91.62 188 TRP A CA 1
ATOM 1452 C C . TRP A 1 188 ? 9.184 10.959 -6.868 1.00 91.62 188 TRP A C 1
ATOM 1454 O O . TRP A 1 188 ? 8.736 12.010 -6.410 1.00 91.62 188 TRP A O 1
ATOM 1464 N N . ALA A 1 189 ? 10.472 10.815 -7.185 1.00 89.19 189 ALA A N 1
ATOM 1465 C CA . ALA A 1 189 ? 11.470 11.849 -6.937 1.00 89.19 189 ALA A CA 1
ATOM 1466 C C . ALA A 1 189 ? 11.206 13.119 -7.765 1.00 89.19 189 ALA A C 1
ATOM 1468 O O . ALA A 1 189 ? 11.437 14.227 -7.283 1.00 89.19 189 ALA A O 1
ATOM 1469 N N . GLU A 1 190 ? 10.687 12.966 -8.985 1.00 90.94 190 GLU A N 1
ATOM 1470 C CA . GLU A 1 190 ? 10.367 14.072 -9.895 1.00 90.94 190 GLU A CA 1
ATOM 1471 C C . GLU A 1 190 ? 9.026 14.728 -9.543 1.00 90.94 190 GLU A C 1
ATOM 1473 O O . GLU A 1 190 ? 8.866 15.944 -9.670 1.00 90.94 190 GLU A O 1
ATOM 1478 N N . HIS A 1 191 ? 8.064 13.930 -9.071 1.00 91.31 191 HIS A N 1
ATOM 1479 C CA . HIS A 1 191 ? 6.692 14.379 -8.834 1.00 91.31 191 HIS A CA 1
ATOM 1480 C C . HIS A 1 191 ? 6.369 14.729 -7.384 1.00 91.31 191 HIS A C 1
ATOM 1482 O O . HIS A 1 191 ? 5.258 15.186 -7.122 1.00 91.31 191 HIS A O 1
ATOM 1488 N N . MET A 1 192 ? 7.312 14.587 -6.449 1.00 87.62 192 MET A N 1
ATOM 1489 C CA . MET A 1 192 ? 7.078 14.863 -5.027 1.00 87.62 192 MET A CA 1
ATOM 1490 C C . MET A 1 192 ? 6.335 16.190 -4.743 1.00 87.62 192 MET A C 1
ATOM 1492 O O . MET A 1 192 ? 5.443 16.178 -3.899 1.00 87.62 192 MET A O 1
ATOM 1496 N N . PRO A 1 193 ? 6.606 17.323 -5.429 1.00 87.19 193 PRO A N 1
ATOM 1497 C CA . PRO A 1 193 ? 5.900 18.583 -5.161 1.00 87.19 193 PRO A CA 1
ATOM 1498 C C . PRO A 1 193 ? 4.430 18.622 -5.607 1.00 87.19 193 PRO A C 1
ATOM 1500 O O . PRO A 1 193 ? 3.696 19.513 -5.186 1.00 87.19 193 PRO A O 1
ATOM 1503 N N . VAL A 1 194 ? 4.016 17.720 -6.502 1.00 90.25 194 VAL A N 1
ATOM 1504 C CA . VAL A 1 194 ? 2.681 17.707 -7.135 1.00 90.25 194 VAL A CA 1
ATOM 1505 C C . VAL A 1 194 ? 1.882 16.441 -6.821 1.00 90.25 194 VAL A C 1
ATOM 1507 O O . VAL A 1 194 ? 0.783 16.258 -7.339 1.00 90.25 194 VAL A O 1
ATOM 1510 N N . MET A 1 195 ? 2.425 15.566 -5.976 1.00 93.69 195 MET A N 1
ATOM 1511 C CA . MET A 1 195 ? 1.757 14.349 -5.540 1.00 93.69 195 MET A CA 1
ATOM 1512 C C . MET A 1 195 ? 0.484 14.629 -4.755 1.00 93.69 195 MET A C 1
ATOM 1514 O O . MET A 1 195 ? 0.383 15.586 -3.986 1.00 93.69 195 MET A O 1
ATOM 1518 N N . SER A 1 196 ? -0.475 13.714 -4.879 1.00 95.00 196 SER A N 1
ATOM 1519 C CA . SER A 1 196 ? -1.635 13.719 -4.005 1.00 95.00 196 SER A CA 1
ATOM 1520 C C . SER A 1 196 ? -1.251 13.358 -2.567 1.00 95.00 196 SER A C 1
ATOM 1522 O O . SER A 1 196 ? -0.239 12.702 -2.286 1.00 95.00 196 SER A O 1
ATOM 1524 N N . SER A 1 197 ? -2.131 13.710 -1.627 1.00 95.12 197 SER A N 1
ATOM 1525 C CA . SER A 1 197 ? -2.041 13.250 -0.241 1.00 95.12 197 SER A CA 1
ATOM 1526 C C . SER A 1 197 ? -1.928 11.727 -0.141 1.00 95.12 197 SER A C 1
ATOM 1528 O O . SER A 1 197 ? -1.205 11.232 0.722 1.00 95.12 197 SER A O 1
ATOM 1530 N N . ALA A 1 198 ? -2.617 10.972 -1.006 1.00 95.94 198 ALA A N 1
ATOM 1531 C CA . ALA A 1 198 ? -2.580 9.514 -0.972 1.00 95.94 198 ALA A CA 1
ATOM 1532 C C . ALA A 1 198 ? -1.176 8.981 -1.298 1.00 95.94 198 ALA A C 1
ATOM 1534 O O . ALA A 1 198 ? -0.666 8.154 -0.539 1.00 95.94 198 ALA A O 1
ATOM 1535 N N . CYS A 1 199 ? -0.520 9.512 -2.335 1.00 96.12 199 CYS A N 1
ATOM 1536 C CA . CYS A 1 199 ? 0.853 9.140 -2.693 1.00 96.12 199 CYS A CA 1
ATOM 1537 C C . CYS A 1 199 ? 1.832 9.413 -1.550 1.00 96.12 199 CYS A C 1
ATOM 1539 O O . CYS A 1 199 ? 2.581 8.520 -1.154 1.00 96.12 199 CYS A O 1
ATOM 1541 N N . HIS A 1 200 ? 1.762 10.600 -0.937 1.00 95.56 200 HIS A N 1
ATOM 1542 C CA . HIS A 1 200 ? 2.619 10.925 0.206 1.00 95.56 200 HIS A CA 1
ATOM 1543 C C . HIS A 1 200 ? 2.443 9.950 1.378 1.00 95.56 200 HIS A C 1
ATOM 1545 O O . HIS A 1 200 ? 3.422 9.586 2.029 1.00 95.56 200 HIS A O 1
ATOM 1551 N N . HIS A 1 201 ? 1.214 9.498 1.648 1.00 96.25 201 HIS A N 1
ATOM 1552 C CA . HIS A 1 201 ? 0.952 8.524 2.712 1.00 96.25 201 HIS A CA 1
ATOM 1553 C C . HIS A 1 201 ? 1.486 7.132 2.377 1.00 96.25 201 HIS A C 1
ATOM 1555 O O . HIS A 1 201 ? 1.982 6.450 3.274 1.00 96.25 201 HIS A O 1
ATOM 1561 N N . VAL A 1 202 ? 1.389 6.708 1.114 1.00 96.44 202 VAL A N 1
ATOM 1562 C CA . VAL A 1 202 ? 1.921 5.418 0.652 1.00 96.44 202 VAL A CA 1
ATOM 1563 C C . VAL A 1 202 ? 3.445 5.397 0.745 1.00 96.44 202 VAL A C 1
ATOM 1565 O O . VAL A 1 202 ? 3.990 4.477 1.356 1.00 96.44 202 VAL A O 1
ATOM 1568 N N . LEU A 1 203 ? 4.124 6.432 0.241 1.00 95.38 203 LEU A N 1
ATOM 1569 C CA . LEU A 1 203 ? 5.583 6.534 0.329 1.00 95.38 203 LEU A CA 1
ATOM 1570 C C . LEU A 1 203 ? 6.047 6.587 1.786 1.00 95.38 203 LEU A C 1
ATOM 1572 O O . LEU A 1 203 ? 6.924 5.820 2.183 1.00 95.38 203 LEU A O 1
ATOM 1576 N N . ALA A 1 204 ? 5.425 7.438 2.613 1.00 95.06 204 ALA A N 1
ATOM 1577 C CA . ALA A 1 204 ? 5.759 7.524 4.033 1.00 95.06 204 ALA A CA 1
ATOM 1578 C C . ALA A 1 204 ? 5.567 6.176 4.743 1.00 95.06 204 ALA A C 1
ATOM 1580 O O . ALA A 1 204 ? 6.402 5.782 5.553 1.00 95.06 204 ALA A O 1
ATOM 1581 N N . ALA A 1 205 ? 4.501 5.438 4.425 1.00 96.00 205 ALA A N 1
ATOM 1582 C CA . ALA A 1 205 ? 4.267 4.118 4.995 1.00 96.00 205 ALA A CA 1
ATOM 1583 C C . ALA A 1 205 ? 5.366 3.107 4.632 1.00 96.00 205 ALA A C 1
ATOM 1585 O O . ALA A 1 205 ? 5.800 2.367 5.514 1.00 96.00 205 ALA A O 1
ATOM 1586 N N . GLU A 1 206 ? 5.841 3.086 3.382 1.00 94.62 206 GLU A N 1
ATOM 1587 C CA . GLU A 1 206 ? 6.979 2.243 2.987 1.00 94.62 206 GLU A CA 1
ATOM 1588 C C . GLU A 1 206 ? 8.256 2.606 3.741 1.00 94.62 206 GLU A C 1
ATOM 1590 O O . GLU A 1 206 ? 8.897 1.721 4.308 1.00 94.62 206 GLU A O 1
ATOM 1595 N N . ALA A 1 207 ? 8.590 3.898 3.806 1.00 93.81 207 ALA A N 1
ATOM 1596 C CA . ALA A 1 207 ? 9.779 4.372 4.510 1.00 93.81 207 ALA A CA 1
ATOM 1597 C C . ALA A 1 207 ? 9.745 4.003 6.002 1.00 93.81 207 ALA A C 1
ATOM 1599 O O . ALA A 1 207 ? 10.733 3.523 6.554 1.00 93.81 207 ALA A O 1
ATOM 1600 N N . LEU A 1 208 ? 8.592 4.166 6.662 1.00 94.75 208 LEU A N 1
ATOM 1601 C CA . LEU A 1 208 ? 8.424 3.800 8.070 1.00 94.75 208 LEU A CA 1
ATOM 1602 C C . LEU A 1 208 ? 8.536 2.283 8.293 1.00 94.75 208 LEU A C 1
ATOM 1604 O O . LEU A 1 208 ? 9.105 1.854 9.297 1.00 94.75 208 LEU A O 1
ATOM 1608 N N . LEU A 1 209 ? 8.003 1.466 7.380 1.00 93.81 209 LEU A N 1
ATOM 1609 C CA . LEU A 1 209 ? 8.148 0.010 7.442 1.00 93.81 209 LEU A CA 1
ATOM 1610 C C . LEU A 1 209 ? 9.614 -0.414 7.297 1.00 93.81 209 LEU A C 1
ATOM 1612 O O . LEU A 1 209 ? 10.082 -1.245 8.075 1.00 93.81 209 LEU A O 1
ATOM 1616 N N . ASP A 1 210 ? 10.344 0.182 6.356 1.00 91.75 210 ASP A N 1
ATOM 1617 C CA . ASP A 1 210 ? 11.760 -0.123 6.120 1.00 91.75 210 ASP A CA 1
ATOM 1618 C C . ASP A 1 210 ? 12.631 0.311 7.311 1.00 91.75 210 ASP A C 1
ATOM 1620 O O . ASP A 1 210 ? 13.447 -0.457 7.834 1.00 91.75 210 ASP A O 1
ATOM 1624 N N . ALA A 1 211 ? 12.356 1.503 7.848 1.00 91.44 211 ALA A N 1
ATOM 1625 C CA . ALA A 1 211 ? 12.990 2.001 9.062 1.00 91.44 211 ALA A CA 1
ATOM 1626 C C . ALA A 1 211 ? 12.757 1.080 10.266 1.00 91.44 211 ALA A C 1
ATOM 1628 O O . ALA A 1 211 ? 13.692 0.810 11.026 1.00 91.44 211 ALA A O 1
ATOM 1629 N N . LYS A 1 212 ? 11.549 0.519 10.409 1.00 90.62 212 LYS A N 1
ATOM 1630 C CA . LYS A 1 212 ? 11.233 -0.426 11.488 1.00 90.62 212 LYS A CA 1
ATOM 1631 C C . LYS A 1 212 ? 12.012 -1.737 11.382 1.00 90.62 212 LYS A C 1
ATOM 1633 O O . LYS A 1 212 ? 12.313 -2.332 12.418 1.00 90.62 212 LYS A O 1
ATOM 1638 N N . LYS A 1 213 ? 12.310 -2.199 10.164 1.00 85.62 213 LYS A N 1
ATOM 1639 C CA . LYS A 1 213 ? 12.976 -3.487 9.919 1.00 85.62 213 LYS A CA 1
ATOM 1640 C C . LYS A 1 213 ? 14.488 -3.454 10.102 1.00 85.62 213 LYS A C 1
ATOM 1642 O O . LYS A 1 213 ? 15.059 -4.501 10.399 1.00 85.62 213 LYS A O 1
ATOM 1647 N N . GLY A 1 214 ? 15.133 -2.294 9.996 1.00 78.31 214 GLY A N 1
ATOM 1648 C CA . GLY A 1 214 ? 16.576 -2.243 10.242 1.00 78.31 214 GLY A CA 1
ATOM 1649 C C . GLY A 1 214 ? 17.269 -0.898 10.091 1.00 78.31 214 GLY A C 1
ATOM 1650 O O . GLY A 1 214 ? 18.357 -0.754 10.640 1.00 78.31 214 GLY A O 1
ATOM 1651 N N . MET A 1 215 ? 16.678 0.091 9.406 1.00 79.00 215 MET A N 1
ATOM 1652 C CA . MET A 1 215 ? 17.353 1.393 9.245 1.00 79.00 215 MET A CA 1
ATOM 1653 C C . MET A 1 215 ? 17.318 2.235 10.529 1.00 79.00 215 MET A C 1
ATOM 1655 O O . MET A 1 215 ? 18.188 3.074 10.742 1.00 79.00 215 MET A O 1
ATOM 1659 N N . GLY A 1 216 ? 16.333 1.996 11.401 1.00 83.12 216 GLY A N 1
ATOM 1660 C CA . GLY A 1 216 ? 16.117 2.785 12.609 1.00 83.12 216 GLY A CA 1
ATOM 1661 C C . GLY A 1 216 ? 15.429 4.124 12.332 1.00 83.12 216 GLY A C 1
ATOM 1662 O O . GLY A 1 216 ? 15.278 4.555 11.191 1.00 83.12 216 GLY A O 1
ATOM 1663 N N . ASN A 1 217 ? 14.983 4.785 13.402 1.00 84.12 217 ASN A N 1
ATOM 1664 C CA . ASN A 1 217 ? 14.253 6.053 13.297 1.00 84.12 217 ASN A CA 1
ATOM 1665 C C . ASN A 1 217 ? 15.140 7.196 12.774 1.00 84.12 217 ASN A C 1
ATOM 1667 O O . ASN A 1 217 ? 14.644 8.103 12.114 1.00 84.12 217 ASN A O 1
ATOM 1671 N N . ASP A 1 218 ? 16.449 7.124 13.029 1.00 86.88 218 ASP A N 1
ATOM 1672 C CA . ASP A 1 218 ? 17.418 8.139 12.605 1.00 86.88 218 ASP A CA 1
ATOM 1673 C C . ASP A 1 218 ? 17.483 8.259 11.080 1.00 86.88 218 ASP A C 1
ATOM 1675 O O . ASP A 1 218 ? 17.617 9.362 10.558 1.00 86.88 218 ASP A O 1
ATOM 1679 N N . ALA A 1 219 ? 17.267 7.160 10.352 1.00 87.31 219 ALA A N 1
ATOM 1680 C CA . ALA A 1 219 ? 17.230 7.193 8.897 1.00 87.31 219 ALA A CA 1
ATOM 1681 C C . ALA A 1 219 ? 16.076 8.056 8.351 1.00 87.31 219 ALA A C 1
ATOM 1683 O O . ALA A 1 219 ? 16.212 8.664 7.293 1.00 87.31 219 ALA A O 1
ATOM 1684 N N . LEU A 1 220 ? 14.962 8.187 9.087 1.00 90.38 220 LEU A N 1
ATOM 1685 C CA . LEU A 1 220 ? 13.853 9.073 8.705 1.00 90.38 220 LEU A CA 1
ATOM 1686 C C . LEU A 1 220 ? 14.186 10.563 8.889 1.00 90.38 220 LEU A C 1
ATOM 1688 O O . LEU A 1 220 ? 13.466 11.416 8.371 1.00 90.38 220 LEU A O 1
ATOM 1692 N N . LEU A 1 221 ? 15.261 10.880 9.620 1.00 89.19 221 LEU A N 1
ATOM 1693 C CA . LEU A 1 221 ? 15.780 12.238 9.809 1.00 89.19 221 LEU A CA 1
ATOM 1694 C C . LEU A 1 221 ? 16.821 12.624 8.743 1.00 89.19 221 LEU A C 1
ATOM 1696 O O . LEU A 1 221 ? 17.266 13.775 8.696 1.00 89.19 221 LEU A O 1
ATOM 1700 N N . GLU A 1 222 ? 17.175 11.696 7.854 1.00 89.62 222 GLU A N 1
ATOM 1701 C CA . GLU A 1 222 ? 18.077 11.921 6.728 1.00 89.62 222 GLU A CA 1
ATOM 1702 C C . GLU A 1 222 ? 17.315 12.157 5.414 1.00 89.62 222 GLU A C 1
ATOM 1704 O O . GLU A 1 222 ? 16.125 11.861 5.278 1.00 89.62 222 GLU A O 1
ATOM 1709 N N . ALA A 1 223 ? 17.994 12.744 4.425 1.00 83.81 223 ALA A N 1
ATOM 1710 C CA . ALA A 1 223 ? 17.422 12.900 3.091 1.00 83.81 223 ALA A CA 1
ATOM 1711 C C . ALA A 1 223 ? 17.289 11.522 2.401 1.00 83.81 223 ALA A C 1
ATOM 1713 O O . ALA A 1 223 ? 18.185 10.693 2.549 1.00 83.81 223 ALA A O 1
ATOM 1714 N N . PRO A 1 224 ? 16.222 11.275 1.614 1.00 86.12 224 PRO A N 1
ATOM 1715 C CA . PRO A 1 224 ? 15.164 12.221 1.249 1.00 86.12 224 PRO A CA 1
ATOM 1716 C C . PRO A 1 224 ? 14.016 12.304 2.271 1.00 86.12 224 PRO A C 1
ATOM 1718 O O . PRO A 1 224 ? 13.231 13.245 2.216 1.00 86.12 224 PRO A O 1
ATOM 1721 N N . PHE A 1 225 ? 13.905 11.351 3.201 1.00 89.06 225 PHE A N 1
ATOM 1722 C CA . PHE A 1 225 ? 12.733 11.169 4.068 1.00 89.06 225 PHE A CA 1
ATOM 1723 C C . PHE A 1 225 ? 12.442 12.361 4.981 1.00 89.06 225 PHE A C 1
ATOM 1725 O O . PHE A 1 225 ? 11.280 12.716 5.187 1.00 89.06 225 PHE A O 1
ATOM 1732 N N . ARG A 1 226 ? 13.491 13.023 5.476 1.00 87.12 226 ARG A N 1
ATOM 1733 C CA . ARG A 1 226 ? 13.365 14.209 6.331 1.00 87.12 226 ARG A CA 1
ATOM 1734 C C . ARG A 1 226 ? 12.620 15.356 5.663 1.00 87.12 226 ARG A C 1
ATOM 1736 O O . ARG A 1 226 ? 12.117 16.222 6.364 1.00 87.12 226 ARG A O 1
ATOM 1743 N N . ASP A 1 227 ? 12.616 15.401 4.331 1.00 87.88 227 ASP A N 1
ATOM 1744 C CA . ASP A 1 227 ? 12.038 16.486 3.538 1.00 87.88 227 ASP A CA 1
ATOM 1745 C C . ASP A 1 227 ? 10.587 16.169 3.132 1.00 87.88 227 ASP A C 1
ATOM 1747 O O . ASP A 1 227 ? 9.940 16.946 2.432 1.00 87.88 227 ASP A O 1
ATOM 1751 N N . TRP A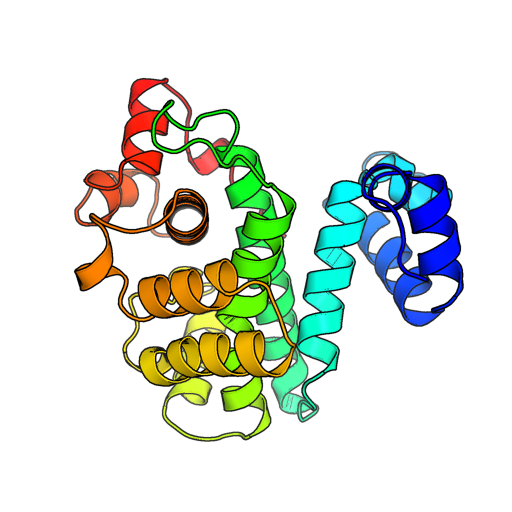 1 228 ? 10.047 15.026 3.573 1.00 90.12 228 TRP A N 1
ATOM 1752 C CA . TRP A 1 228 ? 8.702 14.596 3.214 1.00 90.12 228 TRP A CA 1
ATOM 1753 C C . TRP A 1 228 ? 7.663 15.186 4.169 1.00 90.12 228 TRP A C 1
ATOM 1755 O O . TRP A 1 228 ? 7.740 14.931 5.377 1.00 90.12 228 TRP A O 1
ATOM 1765 N N . PRO A 1 229 ? 6.630 15.883 3.660 1.00 89.12 229 PRO A N 1
ATOM 1766 C CA . PRO A 1 229 ? 5.683 16.615 4.503 1.00 89.12 229 PRO A CA 1
ATOM 1767 C C . PRO A 1 229 ? 4.986 15.750 5.559 1.00 89.12 229 PRO A C 1
ATOM 1769 O O . PRO A 1 229 ? 4.824 16.153 6.711 1.00 89.12 229 PRO A O 1
ATOM 1772 N N . VAL A 1 230 ? 4.612 14.524 5.187 1.00 92.88 230 VAL A N 1
ATOM 1773 C CA . VAL A 1 230 ? 3.935 13.587 6.091 1.00 92.88 230 VAL A CA 1
ATOM 1774 C C . VAL A 1 230 ? 4.861 13.141 7.227 1.00 92.88 230 VAL A C 1
ATOM 1776 O O . VAL A 1 230 ? 4.435 13.137 8.379 1.00 92.88 230 VAL A O 1
ATOM 1779 N N . ILE A 1 231 ? 6.128 12.821 6.937 1.00 92.44 231 ILE A N 1
ATOM 1780 C CA . ILE A 1 231 ? 7.110 12.391 7.949 1.00 92.44 231 ILE A CA 1
ATOM 1781 C C . ILE A 1 231 ? 7.479 13.563 8.864 1.00 92.44 231 ILE A C 1
ATOM 1783 O O . ILE A 1 231 ? 7.450 13.415 10.087 1.00 92.44 231 ILE A O 1
ATOM 1787 N N . GLN A 1 232 ? 7.745 14.742 8.293 1.00 91.38 232 GLN A N 1
ATOM 1788 C CA . GLN A 1 232 ? 8.013 15.960 9.063 1.00 91.38 232 GLN A CA 1
ATOM 1789 C C . GLN A 1 232 ? 6.893 16.247 10.062 1.00 91.38 232 GLN A C 1
ATOM 1791 O O . GLN A 1 232 ? 7.155 16.474 11.243 1.00 91.38 232 GLN A O 1
ATOM 1796 N N . ASN A 1 233 ? 5.639 16.173 9.613 1.00 93.38 233 ASN A N 1
ATOM 1797 C CA . ASN A 1 233 ? 4.504 16.499 10.461 1.00 93.38 233 ASN A CA 1
ATOM 1798 C C . ASN A 1 233 ? 4.306 15.497 11.614 1.00 93.38 233 ASN A C 1
ATOM 1800 O O . ASN A 1 233 ? 3.864 15.901 12.692 1.00 93.38 233 ASN A O 1
ATOM 1804 N N . LEU A 1 234 ? 4.674 14.219 11.441 1.00 93.00 234 LEU A N 1
ATOM 1805 C CA . LEU A 1 234 ? 4.696 13.250 12.547 1.00 93.00 234 LEU A CA 1
ATOM 1806 C C . LEU A 1 234 ? 5.664 13.698 13.650 1.00 93.00 234 LEU A C 1
ATOM 1808 O O . LEU A 1 234 ? 5.266 13.791 14.815 1.00 93.00 234 LEU A O 1
ATOM 1812 N N . PHE A 1 235 ? 6.893 14.063 13.276 1.00 91.88 235 PHE A N 1
ATOM 1813 C CA . PHE A 1 235 ? 7.896 14.555 14.222 1.00 91.88 235 PHE A CA 1
ATOM 1814 C C . PHE A 1 235 ? 7.491 15.886 14.865 1.00 91.88 235 PHE A C 1
ATOM 1816 O O . PHE A 1 235 ? 7.600 16.031 16.082 1.00 91.88 235 PHE A O 1
ATOM 1823 N N . THR A 1 236 ? 6.954 16.839 14.094 1.00 92.12 236 THR A N 1
ATOM 1824 C CA . THR A 1 236 ? 6.460 18.123 14.626 1.00 92.12 236 THR A CA 1
ATOM 1825 C C . THR A 1 236 ? 5.353 17.930 15.663 1.00 92.12 236 THR A C 1
ATOM 1827 O O . THR A 1 236 ? 5.278 18.676 16.638 1.00 92.12 236 THR A O 1
ATOM 1830 N N . ARG A 1 237 ? 4.508 16.906 15.497 1.00 91.75 237 ARG A N 1
ATOM 1831 C CA . ARG A 1 237 ? 3.452 16.551 16.457 1.00 91.75 237 ARG A CA 1
ATOM 1832 C C . ARG A 1 237 ? 3.943 15.710 17.639 1.00 91.75 237 ARG A C 1
ATOM 1834 O O . ARG A 1 237 ? 3.127 15.340 18.482 1.00 91.75 237 ARG A O 1
ATOM 1841 N N . GLY A 1 238 ? 5.238 15.400 17.713 1.00 91.50 238 GLY A N 1
ATOM 1842 C CA . GLY A 1 238 ? 5.814 14.554 18.761 1.00 91.50 238 GLY A CA 1
ATOM 1843 C C . GLY A 1 238 ? 5.336 13.100 18.703 1.00 91.50 238 GLY A C 1
ATOM 1844 O O . GLY A 1 238 ? 5.345 12.412 19.722 1.00 91.50 238 GLY A O 1
ATOM 1845 N N . VAL A 1 239 ? 4.877 12.638 17.536 1.00 92.75 239 VAL A N 1
ATOM 1846 C CA . VAL A 1 239 ? 4.469 11.247 17.323 1.00 92.75 239 VAL A CA 1
ATOM 1847 C C . VAL A 1 239 ? 5.698 10.444 16.926 1.00 92.75 239 VAL A C 1
ATOM 1849 O O . VAL A 1 239 ? 6.356 10.785 15.949 1.00 92.75 239 VAL A O 1
ATOM 1852 N N . ASP A 1 240 ? 5.986 9.361 17.649 1.00 90.62 240 ASP A N 1
ATOM 1853 C CA . ASP A 1 240 ? 6.985 8.377 17.225 1.00 90.62 240 ASP A CA 1
ATOM 1854 C C . ASP A 1 240 ? 6.483 7.649 15.961 1.00 90.62 240 ASP A C 1
ATOM 1856 O O . ASP A 1 240 ? 5.520 6.873 16.067 1.00 90.62 240 ASP A O 1
ATOM 1860 N N . PRO A 1 241 ? 7.103 7.844 14.776 1.0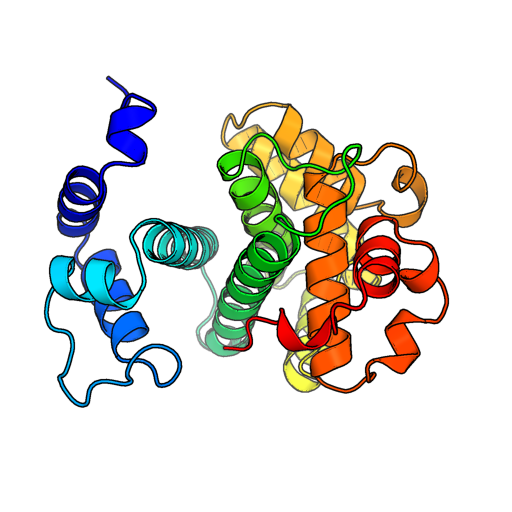0 90.75 241 PRO A N 1
ATOM 1861 C CA . PRO A 1 241 ? 6.641 7.219 13.537 1.00 90.75 241 PRO A CA 1
ATOM 1862 C C . PRO A 1 241 ? 6.607 5.687 13.622 1.00 90.75 241 PRO A C 1
ATOM 1864 O O . PRO A 1 241 ? 5.698 5.048 13.087 1.00 90.75 241 PRO A O 1
ATOM 1867 N N . MET A 1 242 ? 7.535 5.077 14.367 1.00 89.75 242 MET A N 1
ATOM 1868 C CA . MET A 1 242 ? 7.622 3.620 14.514 1.00 89.75 242 MET A CA 1
ATOM 1869 C C . MET A 1 242 ? 6.448 3.019 15.288 1.00 89.75 242 MET A C 1
ATOM 1871 O O . MET A 1 242 ? 6.155 1.831 15.127 1.00 89.75 242 MET A O 1
ATOM 1875 N N . SER A 1 243 ? 5.760 3.816 16.108 1.00 90.25 243 SER A N 1
ATOM 1876 C CA . SER A 1 243 ? 4.552 3.390 16.822 1.00 90.25 243 SER A CA 1
ATOM 1877 C C . SER A 1 243 ? 3.348 3.187 15.892 1.00 90.25 243 SER A C 1
ATOM 1879 O O . SER A 1 243 ? 2.414 2.457 16.231 1.00 90.25 243 SER A O 1
ATOM 1881 N N . LEU A 1 244 ? 3.378 3.797 14.701 1.00 91.88 244 LEU A N 1
ATOM 1882 C CA . LEU A 1 244 ? 2.298 3.729 13.718 1.00 91.88 244 LEU A CA 1
ATOM 1883 C C . LEU A 1 244 ? 2.437 2.540 12.762 1.00 91.88 244 LEU A C 1
ATOM 1885 O O . LEU A 1 244 ? 1.463 2.173 12.104 1.00 91.88 244 LEU A O 1
ATOM 1889 N N . VAL A 1 245 ? 3.604 1.900 12.708 1.00 91.50 245 VAL A N 1
ATOM 1890 C CA . VAL A 1 245 ? 3.873 0.789 11.791 1.00 91.50 245 VAL A CA 1
ATOM 1891 C C . VAL A 1 245 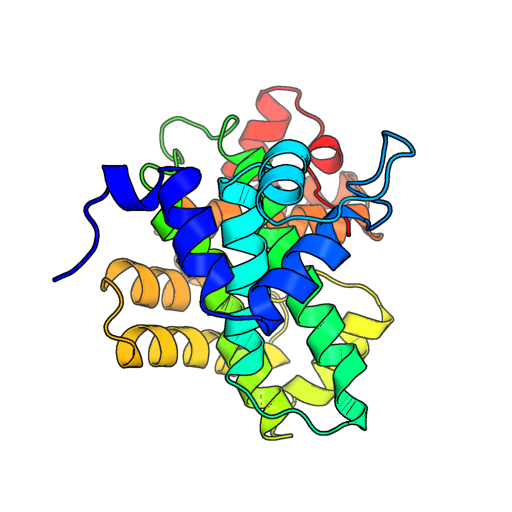? 2.978 -0.415 12.098 1.00 91.50 245 VAL A C 1
ATOM 1893 O O . VAL A 1 245 ? 2.864 -0.875 13.238 1.00 91.50 245 VAL A O 1
ATOM 1896 N N . ALA A 1 246 ? 2.311 -0.928 11.066 1.00 84.56 246 ALA A N 1
ATOM 1897 C CA . ALA A 1 246 ? 1.556 -2.173 11.117 1.00 84.56 246 ALA A CA 1
ATOM 1898 C C . ALA A 1 246 ? 2.416 -3.315 10.552 1.00 84.56 246 ALA A C 1
ATOM 1900 O O . ALA A 1 246 ? 2.419 -3.549 9.346 1.00 84.56 246 ALA A O 1
ATOM 1901 N N . ASP A 1 247 ? 3.165 -3.986 11.428 1.00 71.44 247 ASP A N 1
ATOM 1902 C CA . ASP A 1 247 ? 4.019 -5.127 11.072 1.00 71.44 247 ASP A CA 1
ATOM 1903 C C . ASP A 1 247 ? 3.240 -6.454 11.202 1.00 71.44 247 ASP A C 1
ATOM 1905 O O . ASP A 1 247 ? 2.552 -6.659 12.209 1.00 71.44 247 ASP A O 1
ATOM 1909 N N . TRP A 1 248 ? 3.323 -7.316 10.179 1.00 66.75 248 TRP A N 1
ATOM 1910 C CA . TRP A 1 248 ? 2.549 -8.562 10.016 1.00 66.75 248 TRP A CA 1
ATOM 1911 C C . TRP A 1 248 ? 3.428 -9.751 9.621 1.00 66.75 248 TRP A C 1
ATOM 1913 O O . TRP A 1 248 ? 4.223 -9.628 8.661 1.00 66.75 248 TRP A O 1
#

Secondary structure (DSSP, 8-state):
-PPPHHHHH-HHHHHHHHTT-HHHHHHHHHHHTSTTT--SSSPP-SHHHHHHHH-HHHHHHHHHHHHHHHTS---GGGHHHHHHHHHHHHHHHHHHHHHGGG--GGG--S-HHHHHHHHHHTTHHHHHHHHTT-STHHHHHHHHHHHT----TT-GGGHHHHHHHHHHHHHTT--THHHHHHHHHHTHHHHGGG--HHHHHHHHHHHHHHIIIII-GGGGGSTTGGG-HHHHHHHHTT--GGGS----

pLDDT: mean 87.54, std 7.76, range [42.62, 97.19]